Protein AF-0000000080270166 (afdb_homodimer)

Secondary structure (DSSP, 8-state):
--HHHHHHHHHHHHT--HHHHHHHHHHHHHHHHHHHHTT--EEETTTEEEEEEEE--EEEE-TTT--EEEE--EEEEEEEE-HHHHHHHH-/--HHHHHHHHHHHHT--HHHHHHHHHHHHHHHHHHHHTT--EEETTTEEEEEEEE--EEEE-TTT--EEEE--EEEEEEEE-HHHHHHHH-

Radius of gyration: 18.83 Å; Cα contacts (8 Å, |Δi|>4): 349; chains: 2; bounding box: 31×57×46 Å

Organism: Selenomonas ruminantium (NCBI:txid971)

InterPro domains:
  IPR000119 Histone-like DNA-binding protein [PF00216] (1-90)
  IPR000119 Histone-like DNA-binding protein [PR01727] (40-55)
  IPR000119 Histone-like DNA-binding protein [PR01727] (58-71)
  IPR000119 Histone-like DNA-binding protein [PR01727] (74-88)
  IPR000119 Histone-like DNA-binding protein [PTHR33175] (1-89)
  IPR000119 Histone-like DNA-binding protein [SM00411] (1-90)
  IPR010992 Integration host factor (IHF)-like DNA-binding domain superfamily [G3DSA:4.10.520.10] (1-90)
  IPR010992 Integration host factor (IHF)-like DNA-binding domain superfamily [SSF47729] (1-90)
  IPR020816 Histone-like DNA-binding protein, conserved site [PS00045] (46-65)

Solvent-accessible surface area (backbone atoms only — not comparable to full-atom values): 9365 Å² total; per-residue (Å²): 79,42,55,70,55,48,25,48,49,18,9,64,68,41,70,44,52,54,67,54,25,42,36,34,51,50,21,45,51,52,50,54,50,53,36,36,51,72,67,36,44,39,46,33,88,53,52,24,31,38,34,61,47,77,41,74,58,44,80,44,61,40,89,85,77,61,48,78,39,82,41,72,56,46,45,37,59,41,49,47,60,17,68,54,41,36,42,58,48,57,102,81,41,56,70,56,48,24,49,48,17,8,66,69,42,70,45,52,54,66,54,26,43,34,36,53,50,21,45,52,51,50,54,50,51,36,35,52,72,68,34,44,40,44,32,88,52,51,24,32,39,34,63,46,77,42,75,57,44,81,45,59,40,89,85,77,61,49,79,39,81,43,70,56,46,47,39,60,41,50,48,61,17,69,53,42,37,44,57,48,58,103

pLDDT: mean 97.31, std 2.16, range [86.0, 98.88]

Structure (mmCIF, N/CA/C/O backbone):
data_AF-0000000080270166-model_v1
#
loop_
_entity.id
_entity.type
_entity.pdbx_description
1 polymer 'DNA-binding protein HU-beta'
#
loop_
_atom_site.group_PDB
_atom_site.id
_atom_site.type_symbol
_atom_site.label_atom_id
_atom_site.label_alt_id
_atom_site.label_comp_id
_atom_site.label_asym_id
_atom_site.label_entity_id
_atom_site.label_seq_id
_atom_site.pdbx_PDB_ins_code
_atom_site.Cartn_x
_atom_site.Cartn_y
_atom_site.Cartn_z
_atom_site.occupancy
_atom_site.B_iso_or_equiv
_atom_site.auth_seq_id
_atom_site.auth_comp_id
_atom_site.auth_asym_id
_atom_site.auth_atom_id
_atom_site.pdbx_PDB_model_num
ATOM 1 N N . MET A 1 1 ? 14.242 -1.268 -3.814 1 97.25 1 MET A N 1
ATOM 2 C CA . MET A 1 1 ? 13.805 -2.439 -4.566 1 97.25 1 MET A CA 1
ATOM 3 C C . MET A 1 1 ? 12.852 -2.041 -5.691 1 97.25 1 MET A C 1
ATOM 5 O O . MET A 1 1 ? 11.922 -1.263 -5.473 1 97.25 1 MET A O 1
ATOM 9 N N . ASN A 1 2 ? 13.141 -2.455 -6.887 1 98.31 2 ASN A N 1
ATOM 10 C CA . ASN A 1 2 ? 12.25 -2.184 -8.008 1 98.31 2 ASN A CA 1
ATOM 11 C C . ASN A 1 2 ? 11.414 -3.408 -8.375 1 98.31 2 ASN A C 1
ATOM 13 O O . ASN A 1 2 ? 11.508 -4.445 -7.711 1 98.31 2 ASN A O 1
ATOM 17 N N . LYS A 1 3 ? 10.562 -3.205 -9.406 1 98.5 3 LYS A N 1
ATOM 18 C CA . LYS A 1 3 ? 9.633 -4.258 -9.781 1 98.5 3 LYS A CA 1
ATOM 19 C C . LYS A 1 3 ? 10.367 -5.551 -10.125 1 98.5 3 LYS A C 1
ATOM 21 O O . LYS A 1 3 ? 9.961 -6.637 -9.703 1 98.5 3 LYS A O 1
ATOM 26 N N . THR A 1 4 ? 11.375 -5.402 -10.914 1 98.5 4 THR A N 1
ATOM 27 C CA . THR A 1 4 ? 12.141 -6.574 -11.336 1 98.5 4 THR A CA 1
ATOM 28 C C . THR A 1 4 ? 12.703 -7.316 -10.133 1 98.5 4 THR A C 1
ATOM 30 O O . THR A 1 4 ? 12.633 -8.547 -10.062 1 98.5 4 THR A O 1
ATOM 33 N N . GLU A 1 5 ? 13.32 -6.613 -9.234 1 98.75 5 GLU A N 1
ATOM 34 C CA . GLU A 1 5 ? 13.859 -7.203 -8.016 1 98.75 5 GLU A CA 1
ATOM 35 C C . GLU A 1 5 ? 12.758 -7.84 -7.172 1 98.75 5 GLU A C 1
ATOM 37 O O . GLU A 1 5 ? 12.953 -8.914 -6.598 1 98.75 5 GLU A O 1
ATOM 42 N N . LEU A 1 6 ? 11.625 -7.129 -7.07 1 98.81 6 LEU A N 1
ATOM 43 C CA . LEU A 1 6 ? 10.5 -7.66 -6.309 1 98.81 6 LEU A CA 1
ATOM 44 C C . LEU A 1 6 ? 10 -8.969 -6.918 1 98.81 6 LEU A C 1
ATOM 46 O O . LEU A 1 6 ? 9.719 -9.922 -6.195 1 98.81 6 LEU A O 1
ATOM 50 N N . VAL A 1 7 ? 9.938 -8.969 -8.219 1 98.88 7 VAL A N 1
ATOM 51 C CA . VAL A 1 7 ? 9.492 -10.172 -8.914 1 98.88 7 VAL A CA 1
ATOM 52 C C . VAL A 1 7 ? 10.445 -11.328 -8.617 1 98.88 7 VAL A C 1
ATOM 54 O O . VAL A 1 7 ? 10.008 -12.453 -8.391 1 98.88 7 VAL A O 1
ATOM 57 N N . ALA A 1 8 ? 11.688 -11.039 -8.625 1 98.88 8 ALA A N 1
ATOM 58 C CA . ALA A 1 8 ? 12.68 -12.062 -8.305 1 98.88 8 ALA A CA 1
ATOM 59 C C . ALA A 1 8 ? 12.492 -12.578 -6.887 1 98.88 8 ALA A C 1
ATOM 61 O O . ALA A 1 8 ? 12.57 -13.781 -6.641 1 98.88 8 ALA A O 1
ATOM 62 N N . ASN A 1 9 ? 12.273 -11.734 -5.941 1 98.81 9 ASN A N 1
ATOM 63 C CA . ASN A 1 9 ? 12.039 -12.125 -4.559 1 98.81 9 ASN A CA 1
ATOM 64 C C . ASN A 1 9 ? 10.781 -12.977 -4.422 1 98.81 9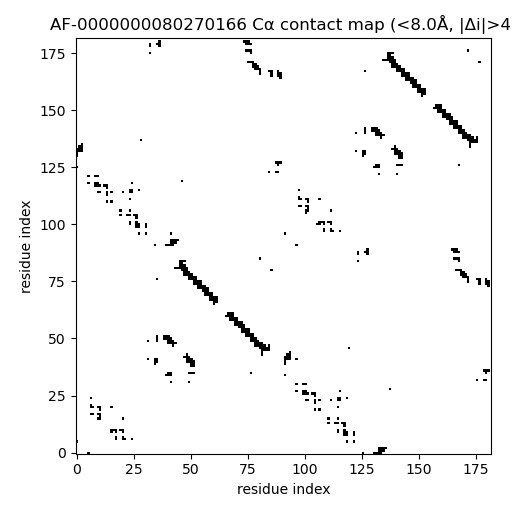 ASN A C 1
ATOM 66 O O . ASN A 1 9 ? 10.773 -13.969 -3.695 1 98.81 9 ASN A O 1
ATOM 70 N N . ILE A 1 10 ? 9.711 -12.492 -5.109 1 98.88 10 ILE A N 1
ATOM 71 C CA . ILE A 1 10 ? 8.461 -13.234 -5.047 1 98.88 10 ILE A CA 1
ATOM 72 C C . ILE A 1 10 ? 8.664 -14.641 -5.602 1 98.88 10 ILE A C 1
ATOM 74 O O . ILE A 1 10 ? 8.195 -15.617 -5.016 1 98.88 10 ILE A O 1
ATOM 78 N N . ALA A 1 11 ? 9.367 -14.703 -6.719 1 98.88 11 ALA A N 1
ATOM 79 C CA . ALA A 1 11 ? 9.641 -16.016 -7.312 1 98.88 11 ALA A CA 1
ATOM 80 C C . ALA A 1 11 ? 10.391 -16.906 -6.34 1 98.88 11 ALA A C 1
ATOM 82 O O . ALA A 1 11 ? 10.008 -18.062 -6.121 1 98.88 11 ALA A O 1
ATOM 83 N N . GLU A 1 12 ? 11.383 -16.453 -5.738 1 98.81 12 GLU A N 1
ATOM 84 C CA . GLU A 1 12 ? 12.234 -17.219 -4.824 1 98.81 12 GLU A CA 1
ATOM 85 C C . GLU A 1 12 ? 11.445 -17.672 -3.604 1 98.81 12 GLU A C 1
ATOM 87 O O . GLU A 1 12 ? 11.477 -18.859 -3.25 1 98.81 12 GLU A O 1
ATOM 92 N N . LYS A 1 13 ? 10.688 -16.859 -3.01 1 98.75 13 LYS A N 1
ATOM 93 C CA . LYS A 1 13 ? 10.023 -17.141 -1.74 1 98.75 13 LYS A CA 1
ATOM 94 C C . LYS A 1 13 ? 8.789 -18.016 -1.946 1 98.75 13 LYS A C 1
ATOM 96 O O . LYS A 1 13 ? 8.391 -18.75 -1.045 1 98.75 13 LYS A O 1
ATOM 101 N N . SER A 1 14 ? 8.227 -17.844 -3.066 1 98.69 14 SER A N 1
ATOM 102 C CA . SER A 1 14 ? 6.992 -18.594 -3.322 1 98.69 14 SER A CA 1
ATOM 103 C C . SER A 1 14 ? 7.281 -19.922 -4.016 1 98.69 14 SER A C 1
ATOM 105 O O . SER A 1 14 ? 6.418 -20.797 -4.066 1 98.69 14 SER A O 1
ATOM 107 N N . GLY A 1 15 ? 8.375 -20.031 -4.727 1 98.62 15 GLY A N 1
ATOM 108 C CA . GLY A 1 15 ? 8.695 -21.219 -5.516 1 98.62 15 GLY A CA 1
ATOM 109 C C . GLY A 1 15 ? 8.117 -21.172 -6.914 1 98.62 15 GLY A C 1
ATOM 110 O O . GLY A 1 15 ? 8.141 -22.172 -7.633 1 98.62 15 GLY A O 1
ATOM 111 N N . LEU A 1 16 ? 7.629 -20.109 -7.324 1 98.81 16 LEU A N 1
ATOM 112 C CA . LEU A 1 16 ? 7.105 -19.922 -8.672 1 98.81 16 LEU A CA 1
ATOM 113 C C . LEU A 1 16 ? 8.211 -19.531 -9.641 1 98.81 16 LEU A C 1
ATOM 115 O O . LEU A 1 16 ? 9.289 -19.109 -9.211 1 98.81 16 LEU A O 1
ATOM 119 N N . THR A 1 17 ? 7.906 -19.703 -10.906 1 98.69 17 THR A N 1
ATOM 120 C CA . THR A 1 17 ? 8.812 -19.141 -11.898 1 98.69 17 THR A CA 1
ATOM 121 C C . THR A 1 17 ? 8.766 -17.609 -11.883 1 98.69 17 THR A C 1
ATOM 123 O O . THR A 1 17 ? 7.793 -17.031 -11.398 1 98.69 17 THR A O 1
ATOM 126 N N . LYS A 1 18 ? 9.789 -16.969 -12.375 1 98.75 18 LYS A N 1
ATOM 127 C CA . LYS A 1 18 ? 9.797 -15.516 -12.484 1 98.75 18 LYS A CA 1
ATOM 128 C C . LYS A 1 18 ? 8.617 -15.023 -13.312 1 98.75 18 LYS A C 1
ATOM 130 O O . LYS A 1 18 ? 8.016 -13.992 -13 1 98.75 18 LYS A O 1
ATOM 135 N N . LYS A 1 19 ? 8.391 -15.758 -14.344 1 98.75 19 LYS A N 1
ATOM 136 C CA . LYS A 1 19 ? 7.273 -15.406 -15.211 1 98.75 19 LYS A CA 1
ATOM 137 C C . LYS A 1 19 ? 5.953 -15.422 -14.445 1 98.75 19 LYS A C 1
ATOM 139 O O . LYS A 1 19 ? 5.152 -14.492 -14.562 1 98.75 19 LYS A O 1
ATOM 144 N N . ASP A 1 20 ? 5.703 -16.438 -13.734 1 98.81 20 ASP A N 1
ATOM 145 C CA . ASP A 1 20 ? 4.469 -16.562 -12.969 1 98.81 20 ASP A CA 1
ATOM 146 C C . ASP A 1 20 ? 4.406 -15.531 -11.852 1 98.81 20 ASP A C 1
ATOM 148 O O . ASP A 1 20 ? 3.334 -15 -11.547 1 98.81 20 ASP A O 1
ATOM 152 N N . ALA A 1 21 ? 5.539 -15.289 -11.203 1 98.88 21 ALA A N 1
ATOM 153 C CA . ALA A 1 21 ? 5.609 -14.234 -10.195 1 98.88 21 ALA A CA 1
ATOM 154 C C . ALA A 1 21 ? 5.215 -12.883 -10.789 1 98.88 21 ALA A C 1
ATOM 156 O O . ALA A 1 21 ? 4.496 -12.109 -10.156 1 98.88 21 ALA A O 1
ATOM 157 N N . GLU A 1 22 ? 5.688 -12.648 -12 1 98.88 22 GLU A N 1
ATOM 158 C CA . GLU A 1 22 ? 5.359 -11.406 -12.688 1 98.88 22 GLU A CA 1
ATOM 159 C C . GLU A 1 22 ? 3.869 -11.32 -12.992 1 98.88 22 GLU A C 1
ATOM 161 O O . GLU A 1 22 ? 3.256 -10.266 -12.828 1 98.88 22 GLU A O 1
ATOM 166 N N . LYS A 1 23 ? 3.322 -12.375 -13.461 1 98.88 23 LYS A N 1
ATOM 167 C CA . LYS A 1 23 ? 1.889 -12.414 -13.734 1 98.88 23 LYS A CA 1
ATOM 168 C C . LYS A 1 23 ? 1.08 -12.172 -12.469 1 98.88 23 LYS A C 1
ATOM 170 O O . LYS A 1 23 ? 0.081 -11.445 -12.492 1 98.88 23 LYS A O 1
ATOM 175 N N . ALA A 1 24 ? 1.499 -12.828 -11.391 1 98.88 24 ALA A N 1
ATOM 176 C CA . ALA A 1 24 ? 0.791 -12.688 -10.125 1 98.88 24 ALA A CA 1
ATOM 177 C C . ALA A 1 24 ? 0.844 -11.25 -9.625 1 98.88 24 ALA A C 1
ATOM 179 O O . ALA A 1 24 ? -0.167 -10.703 -9.172 1 98.88 24 ALA A O 1
ATOM 180 N N . LEU A 1 25 ? 2.004 -10.633 -9.648 1 98.88 25 LEU A N 1
ATOM 181 C CA . LEU A 1 25 ? 2.16 -9.25 -9.203 1 98.88 25 LEU A CA 1
ATOM 182 C C . LEU A 1 25 ? 1.296 -8.312 -10.047 1 98.88 25 LEU A C 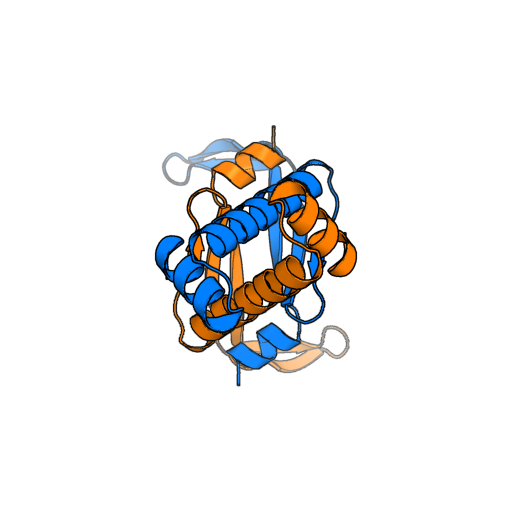1
ATOM 184 O O . LEU A 1 25 ? 0.637 -7.422 -9.5 1 98.88 25 LEU A O 1
ATOM 188 N N . GLY A 1 26 ? 1.354 -8.516 -11.32 1 98.75 26 GLY A N 1
ATOM 189 C CA . GLY A 1 26 ? 0.496 -7.723 -12.188 1 98.75 26 GLY A CA 1
ATOM 190 C C . GLY A 1 26 ? -0.978 -7.863 -11.859 1 98.75 26 GLY A C 1
ATOM 191 O O . GLY A 1 26 ? -1.715 -6.875 -11.852 1 98.75 26 GLY A O 1
ATOM 192 N N . ALA A 1 27 ? -1.416 -9.039 -11.688 1 98.88 27 ALA A N 1
ATOM 193 C CA . ALA A 1 27 ? -2.805 -9.312 -11.328 1 98.88 27 ALA A CA 1
ATOM 194 C C . ALA A 1 27 ? -3.164 -8.656 -9.992 1 98.88 27 ALA A C 1
ATOM 196 O O . ALA A 1 27 ? -4.293 -8.195 -9.805 1 98.88 27 ALA A O 1
ATOM 197 N N . PHE A 1 28 ? -2.213 -8.68 -9.023 1 98.88 28 PHE A N 1
ATOM 198 C CA . PHE A 1 28 ? -2.402 -7.973 -7.762 1 98.88 28 PHE A CA 1
ATOM 199 C C . PHE A 1 28 ? -2.656 -6.488 -8.008 1 98.88 28 PHE A C 1
ATOM 201 O O . PHE A 1 28 ? -3.623 -5.926 -7.492 1 98.88 28 PHE A O 1
ATOM 208 N N . PHE A 1 29 ? -1.787 -5.863 -8.859 1 98.75 29 PHE A N 1
ATOM 209 C CA . PHE A 1 29 ? -1.942 -4.449 -9.172 1 98.75 29 P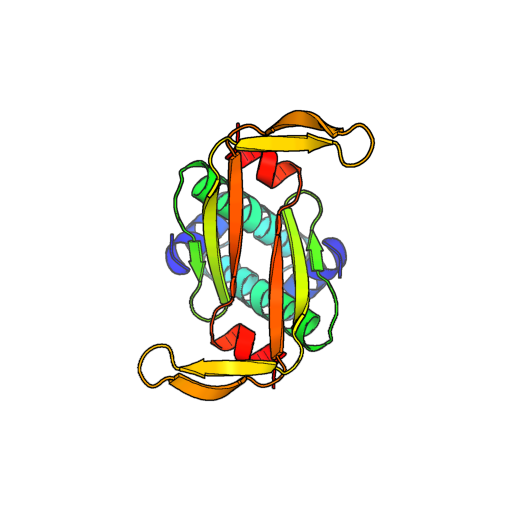HE A CA 1
ATOM 210 C C . PHE A 1 29 ? -3.307 -4.176 -9.789 1 98.75 29 PHE A C 1
ATOM 212 O O . PHE A 1 29 ? -4.023 -3.27 -9.359 1 98.75 29 PHE A O 1
ATOM 219 N N . GLU A 1 30 ? -3.652 -4.941 -10.727 1 98.62 30 GLU A N 1
ATOM 220 C CA . GLU A 1 30 ? -4.914 -4.758 -11.43 1 98.62 30 GLU A CA 1
ATOM 221 C C . GLU A 1 30 ? -6.105 -4.93 -10.492 1 98.62 30 GLU A C 1
ATOM 223 O O . GLU A 1 30 ? -7.07 -4.164 -10.555 1 98.62 30 GLU A O 1
ATOM 228 N N . SER A 1 31 ? -6.07 -5.914 -9.688 1 98.88 31 SER A N 1
ATOM 229 C CA . SER A 1 31 ? -7.168 -6.207 -8.773 1 98.88 31 SER A CA 1
ATOM 230 C C . SER A 1 31 ? -7.359 -5.082 -7.762 1 98.88 31 SER A C 1
ATOM 232 O O . SER A 1 31 ? -8.484 -4.664 -7.5 1 98.88 31 SER A O 1
ATOM 234 N N . VAL A 1 32 ? -6.258 -4.598 -7.145 1 98.81 32 VAL A N 1
ATOM 235 C CA . VAL A 1 32 ? -6.336 -3.506 -6.18 1 98.81 32 VAL A CA 1
ATOM 236 C C . VAL A 1 32 ? -6.84 -2.24 -6.871 1 98.81 32 VAL A C 1
ATOM 238 O O . VAL A 1 32 ? -7.711 -1.546 -6.348 1 98.81 32 VAL A O 1
ATOM 241 N N . GLN A 1 33 ? -6.273 -1.963 -8.055 1 98.62 33 GLN A N 1
ATOM 242 C CA . GLN A 1 33 ? -6.695 -0.789 -8.812 1 98.62 33 GLN A CA 1
ATOM 243 C C . GLN A 1 33 ? -8.195 -0.824 -9.094 1 98.62 33 GLN A C 1
ATOM 245 O O . GLN A 1 33 ? -8.891 0.168 -8.883 1 98.62 33 GLN A O 1
ATOM 250 N N . GLN A 1 34 ? -8.688 -1.934 -9.586 1 98.56 34 GLN A N 1
ATOM 251 C CA . GLN A 1 34 ? -10.102 -2.066 -9.914 1 98.56 34 GLN A CA 1
ATOM 252 C C . GLN A 1 34 ? -10.977 -1.864 -8.68 1 98.56 34 GLN A C 1
ATOM 254 O O . GLN A 1 34 ? -12.016 -1.204 -8.75 1 98.56 34 GLN A O 1
ATOM 259 N N . ALA A 1 35 ? -10.586 -2.488 -7.578 1 98.75 35 ALA A N 1
ATOM 260 C CA . ALA A 1 35 ? -11.336 -2.32 -6.336 1 98.75 35 ALA A CA 1
ATOM 261 C C . ALA A 1 35 ? -11.414 -0.85 -5.938 1 98.75 35 ALA A C 1
ATOM 263 O O . ALA A 1 35 ? -12.484 -0.35 -5.586 1 98.75 35 ALA A O 1
ATOM 264 N N . LEU A 1 36 ? -10.328 -0.128 -6.004 1 98.69 36 LEU A N 1
ATOM 265 C CA . LEU A 1 36 ? -10.266 1.271 -5.598 1 98.69 36 LEU A CA 1
ATOM 266 C C . LEU A 1 36 ? -11.078 2.148 -6.547 1 98.69 36 LEU A C 1
ATOM 268 O O . LEU A 1 36 ? -11.727 3.105 -6.113 1 98.69 36 LEU A O 1
ATOM 272 N N . ILE A 1 37 ? -11.039 1.835 -7.855 1 98.06 37 ILE A N 1
ATOM 273 C CA . ILE A 1 37 ? -11.852 2.551 -8.836 1 98.06 37 ILE A CA 1
ATOM 274 C C . ILE A 1 37 ? -13.328 2.453 -8.461 1 98.06 37 ILE A C 1
ATOM 276 O O . ILE A 1 37 ? -14.07 3.426 -8.594 1 98.06 37 ILE A O 1
ATOM 280 N N . GLU A 1 38 ? -13.672 1.311 -7.957 1 97.44 38 GLU A N 1
ATOM 281 C CA . GLU A 1 38 ? -15.062 1.046 -7.609 1 97.44 38 GLU A CA 1
ATOM 282 C C . GLU A 1 38 ? -15.398 1.576 -6.219 1 97.44 38 GLU A C 1
ATOM 284 O O . GLU A 1 38 ? -16.531 1.436 -5.746 1 97.44 38 GLU A O 1
ATOM 289 N N . GLY A 1 39 ? -14.422 2.094 -5.527 1 96.44 39 GLY A N 1
ATOM 290 C CA . GLY A 1 39 ? -14.641 2.676 -4.211 1 96.44 39 GLY A CA 1
ATOM 291 C C . GLY A 1 39 ? -14.578 1.652 -3.09 1 96.44 39 GLY A C 1
ATOM 292 O O . GLY A 1 39 ? -14.977 1.939 -1.959 1 96.44 39 GLY A O 1
ATOM 293 N N . ASP A 1 40 ? -14.148 0.457 -3.455 1 97.81 40 ASP A N 1
ATOM 294 C CA . ASP A 1 40 ? -14.031 -0.604 -2.459 1 97.81 40 ASP A CA 1
ATOM 295 C C . ASP A 1 40 ? -12.688 -0.542 -1.743 1 97.81 40 ASP A C 1
ATOM 297 O O . ASP A 1 40 ? -11.688 -0.104 -2.322 1 97.81 40 ASP A O 1
ATOM 301 N N . ARG A 1 41 ? -12.703 -1.03 -0.495 1 98.5 41 ARG A N 1
ATOM 302 C CA . ARG A 1 41 ? -11.461 -1.188 0.252 1 98.5 41 ARG A CA 1
ATOM 303 C C . ARG A 1 41 ? -10.898 -2.596 0.088 1 98.5 41 ARG A C 1
ATOM 305 O O . ARG A 1 41 ? -11.648 -3.549 -0.124 1 98.5 41 ARG A O 1
ATOM 312 N N . VAL A 1 42 ? -9.586 -2.684 0.107 1 98.88 42 VAL A N 1
ATOM 313 C CA . VAL A 1 42 ? -8.883 -3.965 0.118 1 98.88 42 VAL A CA 1
ATOM 314 C C . VAL A 1 42 ? -8.172 -4.152 1.456 1 98.88 42 VAL A C 1
ATOM 316 O O . VAL A 1 42 ? -7.148 -3.52 1.716 1 98.88 42 VAL A O 1
ATOM 319 N N . GLN A 1 43 ? -8.727 -4.984 2.254 1 98.75 43 GLN A N 1
ATOM 320 C CA . GLN A 1 43 ? -8.188 -5.188 3.598 1 98.75 43 GLN A CA 1
ATOM 321 C C . GLN A 1 43 ? -7.391 -6.484 3.682 1 98.75 43 GLN A C 1
ATOM 323 O O . GLN A 1 43 ? -7.941 -7.574 3.512 1 98.75 43 GLN A O 1
ATOM 328 N N . LEU A 1 44 ? -6.168 -6.355 3.932 1 98.5 44 LEU A N 1
ATOM 329 C CA . LEU A 1 44 ? -5.246 -7.477 4.098 1 98.5 44 LEU A CA 1
ATOM 330 C C . LEU A 1 44 ? -4.723 -7.543 5.531 1 98.5 44 LEU A C 1
ATOM 332 O O . LEU A 1 44 ? -3.734 -6.887 5.867 1 98.5 44 LEU A O 1
ATOM 336 N N . ILE A 1 45 ? -5.332 -8.359 6.273 1 96.31 45 ILE A N 1
ATOM 337 C CA . ILE A 1 45 ? -5.062 -8.422 7.703 1 96.31 45 ILE A CA 1
ATOM 338 C C . ILE A 1 45 ? -3.584 -8.719 7.938 1 96.31 45 ILE A C 1
ATOM 340 O O . ILE A 1 45 ? -3.027 -9.641 7.332 1 96.31 45 ILE A O 1
ATOM 344 N N . GLY A 1 46 ? -3.002 -7.949 8.859 1 95.69 46 GLY A N 1
ATOM 345 C CA . GLY A 1 46 ? -1.592 -8.109 9.172 1 95.69 46 GLY A CA 1
ATOM 346 C C . GLY A 1 46 ? -0.686 -7.254 8.305 1 95.69 46 GLY A C 1
ATOM 347 O O . GLY A 1 46 ? 0.469 -7.008 8.656 1 95.69 46 GLY A O 1
ATOM 348 N N . PHE A 1 47 ? -1.125 -6.938 7.145 1 98.12 47 PHE A N 1
ATOM 349 C CA . PHE A 1 47 ? -0.314 -6.172 6.199 1 98.12 47 PHE A CA 1
ATOM 350 C C . PHE A 1 47 ? -0.815 -4.738 6.094 1 98.12 47 PHE A C 1
ATOM 352 O O . PHE A 1 47 ? -0.067 -3.793 6.348 1 98.12 47 PHE A O 1
ATOM 359 N N . GLY A 1 48 ? -2.123 -4.633 5.777 1 98.62 48 GLY A N 1
ATOM 360 C CA . GLY A 1 48 ? -2.672 -3.289 5.703 1 98.62 48 GLY A CA 1
ATOM 361 C C . GLY A 1 48 ? -3.928 -3.203 4.855 1 98.62 48 GLY A C 1
ATOM 362 O O . GLY A 1 48 ? -4.5 -4.227 4.477 1 98.62 48 GLY A O 1
ATOM 363 N N . THR A 1 49 ? -4.379 -1.937 4.633 1 98.88 49 THR A N 1
ATOM 364 C CA . THR A 1 49 ? -5.617 -1.68 3.906 1 98.88 49 THR A CA 1
ATOM 365 C C . THR A 1 49 ? -5.398 -0.631 2.818 1 98.88 49 THR A C 1
ATOM 367 O O . THR A 1 49 ? -4.816 0.425 3.076 1 98.88 49 THR A O 1
ATOM 370 N N . PHE A 1 50 ? -5.797 -0.958 1.616 1 98.88 50 PHE A N 1
ATOM 371 C CA . PHE A 1 50 ? -5.906 0.036 0.555 1 98.88 50 PHE A CA 1
ATOM 372 C C . PHE A 1 50 ? -7.312 0.621 0.505 1 98.88 50 PHE A C 1
ATOM 374 O O . PHE A 1 50 ? -8.297 -0.113 0.597 1 98.88 50 PHE A O 1
ATOM 381 N N . GLU A 1 51 ? -7.402 1.87 0.375 1 98.75 51 GLU A N 1
ATOM 382 C CA . GLU A 1 51 ? -8.695 2.527 0.238 1 98.75 51 GLU A CA 1
ATOM 383 C C . GLU A 1 51 ? -8.562 3.879 -0.459 1 98.75 51 GLU A C 1
ATOM 385 O O . GLU A 1 51 ? -7.445 4.32 -0.75 1 98.75 51 GLU A O 1
ATOM 390 N N . VAL A 1 52 ? -9.703 4.469 -0.81 1 98.56 52 VAL A N 1
ATOM 391 C CA . VAL A 1 52 ? -9.711 5.777 -1.454 1 98.56 52 VAL A CA 1
ATOM 392 C C . VAL A 1 52 ? -10.133 6.848 -0.447 1 98.56 52 VAL A C 1
ATOM 394 O O . VAL A 1 52 ? -11.117 6.676 0.272 1 98.56 52 VAL A O 1
ATOM 397 N N . LYS A 1 53 ? -9.32 7.836 -0.329 1 97.88 53 LYS A N 1
ATOM 398 C CA . LYS A 1 53 ? -9.695 9.016 0.446 1 97.88 53 LYS A CA 1
ATOM 399 C C . LYS A 1 53 ? -10.117 10.164 -0.468 1 97.88 53 LYS A C 1
ATOM 401 O O . LYS A 1 53 ? -9.398 10.5 -1.417 1 97.88 53 LYS A O 1
ATOM 406 N N . GLU A 1 54 ? -11.227 10.711 -0.172 1 96.69 54 GLU A N 1
ATOM 407 C CA . GLU A 1 54 ? -11.711 11.836 -0.975 1 96.69 54 GLU A CA 1
ATOM 408 C C . GLU A 1 54 ? -11.312 13.172 -0.355 1 96.69 54 GLU A C 1
ATOM 410 O O . GLU A 1 54 ? -11.367 13.336 0.866 1 96.69 54 GLU A O 1
ATOM 415 N N . ARG A 1 55 ? -10.875 13.953 -1.232 1 95.19 55 ARG A N 1
ATOM 416 C CA . ARG A 1 55 ? -10.57 15.32 -0.826 1 95.19 55 ARG A CA 1
ATOM 417 C C . ARG A 1 55 ? -11.461 16.312 -1.555 1 95.19 55 ARG A C 1
ATOM 419 O O . ARG A 1 55 ? -11.68 16.203 -2.762 1 95.19 55 ARG A O 1
ATOM 426 N N . ALA A 1 56 ? -12.023 17.25 -0.843 1 96.25 56 ALA A N 1
ATOM 427 C CA . ALA A 1 56 ? -12.906 18.25 -1.427 1 96.25 56 ALA A CA 1
ATOM 428 C C . ALA A 1 56 ? -12.109 19.312 -2.184 1 96.25 56 ALA A C 1
ATOM 430 O O . ALA A 1 56 ? -10.93 19.531 -1.893 1 96.25 56 ALA A O 1
ATOM 431 N N . ALA A 1 57 ? -12.844 19.859 -3.176 1 96.44 57 ALA A N 1
ATOM 432 C CA . ALA A 1 57 ? -12.242 21 -3.85 1 96.44 57 ALA A CA 1
ATOM 433 C C . ALA A 1 57 ? -11.961 22.141 -2.863 1 96.44 57 ALA A C 1
ATOM 435 O O . ALA A 1 57 ? -12.711 22.328 -1.907 1 96.44 57 ALA A O 1
ATOM 436 N N . ARG A 1 58 ? -10.867 22.797 -3.107 1 96 58 ARG A N 1
ATOM 437 C CA . ARG A 1 58 ? -10.516 23.891 -2.221 1 96 58 ARG A CA 1
ATOM 438 C C . ARG A 1 58 ? -9.742 24.969 -2.971 1 96 58 ARG A C 1
ATOM 440 O O . ARG A 1 58 ? -9.367 24.781 -4.129 1 96 58 ARG A O 1
ATOM 447 N N . LYS A 1 59 ? -9.711 26.156 -2.285 1 94.38 59 LYS A N 1
ATOM 448 C CA . LYS A 1 59 ? -8.891 27.234 -2.846 1 94.38 59 LYS A CA 1
ATOM 449 C C . LYS A 1 59 ? -7.523 27.281 -2.164 1 94.38 59 LYS A C 1
ATOM 451 O O . LYS A 1 59 ? -7.414 27.031 -0.962 1 94.38 59 LYS A O 1
ATOM 456 N N . GLY A 1 60 ? -6.523 27.359 -3.08 1 93 60 GLY A N 1
ATOM 457 C CA . GLY A 1 60 ? -5.184 27.594 -2.568 1 93 60 GLY A CA 1
ATOM 458 C C . GLY A 1 60 ? -4.539 28.844 -3.156 1 93 60 GLY A C 1
ATOM 459 O O . GLY A 1 60 ? -5.211 29.656 -3.783 1 93 60 GLY A O 1
ATOM 460 N N . ARG A 1 61 ? -3.338 29.062 -2.596 1 94.62 61 ARG A N 1
ATOM 461 C CA . ARG A 1 61 ? -2.6 30.203 -3.135 1 94.62 61 ARG A CA 1
ATOM 462 C C . ARG A 1 61 ? -1.259 29.75 -3.713 1 94.62 61 ARG A C 1
ATOM 464 O O . ARG A 1 61 ? -0.642 28.812 -3.215 1 94.62 61 ARG A O 1
ATOM 471 N N . ASN A 1 62 ? -0.824 30.203 -4.941 1 92.75 62 ASN A N 1
ATOM 472 C CA . ASN A 1 62 ? 0.518 30.016 -5.48 1 92.75 62 ASN A CA 1
ATOM 473 C 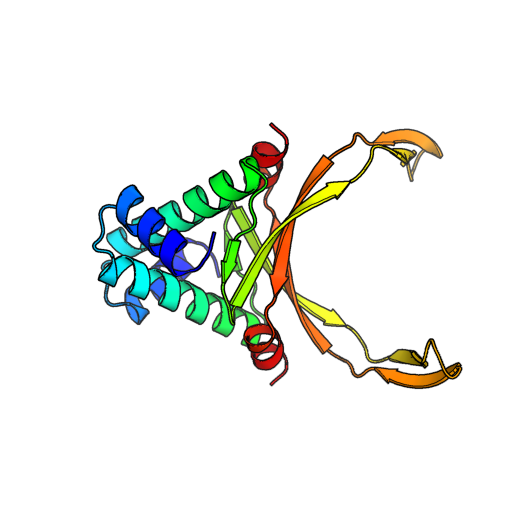C . ASN A 1 62 ? 1.585 30.562 -4.543 1 92.75 62 ASN A C 1
ATOM 475 O O . ASN A 1 62 ? 1.574 31.766 -4.223 1 92.75 62 ASN A O 1
ATOM 479 N N . PRO A 1 63 ? 2.424 29.688 -4.121 1 91.69 63 PRO A N 1
ATOM 480 C CA . PRO A 1 63 ? 3.412 30.156 -3.145 1 91.69 63 PRO A CA 1
ATOM 481 C C . PRO A 1 63 ? 4.285 31.297 -3.684 1 91.69 63 PRO A C 1
ATOM 483 O O . PRO A 1 63 ? 4.754 32.125 -2.912 1 91.69 63 PRO A O 1
ATOM 486 N N . GLN A 1 64 ? 4.465 31.328 -4.926 1 93.62 64 GLN A N 1
ATOM 487 C CA . GLN A 1 64 ? 5.355 32.312 -5.535 1 93.62 64 GLN A CA 1
ATOM 488 C C . GLN A 1 64 ? 4.617 33.594 -5.848 1 93.62 64 GLN A C 1
ATOM 490 O O . GLN A 1 64 ? 5.141 34.688 -5.613 1 93.62 64 GLN A O 1
ATOM 495 N N . THR A 1 65 ? 3.418 33.594 -6.359 1 94.12 65 THR A N 1
ATOM 496 C CA . THR A 1 65 ? 2.754 34.781 -6.891 1 94.12 65 THR A CA 1
ATOM 497 C C . THR A 1 65 ? 1.652 35.25 -5.945 1 94.12 65 THR A C 1
ATOM 499 O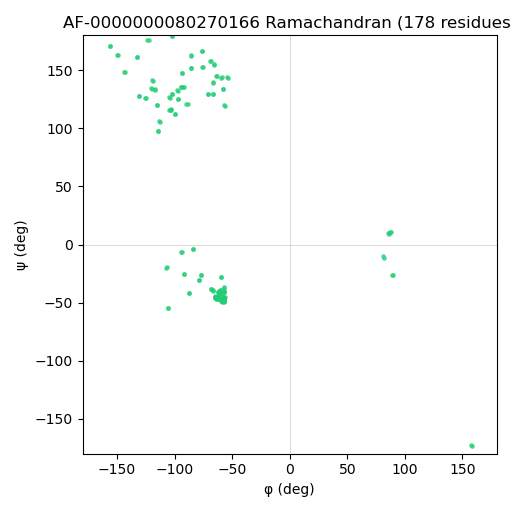 O . THR A 1 65 ? 1.162 36.375 -6.066 1 94.12 65 THR A O 1
ATOM 502 N N . GLY A 1 66 ? 1.185 34.406 -5.062 1 93.25 66 GLY A N 1
ATOM 503 C CA . GLY A 1 66 ? 0.103 34.75 -4.145 1 93.25 66 GLY A CA 1
ATOM 504 C C . GLY A 1 66 ? -1.271 34.625 -4.781 1 93.25 66 GLY A C 1
ATOM 505 O O . GLY A 1 66 ? -2.287 34.812 -4.105 1 93.25 66 GLY A O 1
ATOM 506 N N . LYS A 1 67 ? -1.35 34.469 -6.07 1 94.31 67 LYS A N 1
ATOM 507 C CA . LYS A 1 67 ? -2.627 34.375 -6.77 1 94.31 67 LYS A CA 1
ATOM 508 C C . LYS A 1 67 ? -3.396 33.125 -6.34 1 94.31 67 LYS A C 1
ATOM 510 O O . LYS A 1 67 ? -2.799 32.062 -6.086 1 94.31 67 LYS A O 1
ATOM 515 N N . GLU A 1 68 ? -4.711 33.25 -6.293 1 94.62 68 GLU A N 1
ATOM 516 C CA . GLU A 1 68 ? -5.586 32.156 -5.914 1 94.62 68 GLU A CA 1
ATOM 517 C C . GLU A 1 68 ? -5.637 31.078 -7.004 1 94.62 68 GLU A C 1
ATOM 519 O O . GLU A 1 68 ? -5.699 31.406 -8.195 1 94.62 68 GLU A O 1
ATOM 524 N N . ILE A 1 69 ? -5.438 29.859 -6.629 1 94.06 69 ILE A N 1
ATOM 525 C CA . ILE A 1 69 ? -5.582 28.719 -7.527 1 94.06 69 ILE A CA 1
ATOM 526 C C . ILE A 1 69 ? -6.672 27.797 -7 1 94.06 69 ILE A C 1
ATOM 528 O O . ILE A 1 69 ? -6.832 27.641 -5.789 1 94.06 69 ILE A O 1
ATOM 532 N N . GLU A 1 70 ? -7.457 27.266 -7.941 1 94.38 70 GLU A N 1
ATOM 533 C CA . GLU A 1 70 ? -8.477 26.266 -7.605 1 94.38 70 GLU A CA 1
ATOM 534 C C . GLU A 1 70 ? -7.906 24.859 -7.652 1 94.38 70 GLU A C 1
ATOM 536 O O . GLU A 1 70 ? -7.344 24.438 -8.672 1 94.38 70 GLU A O 1
ATOM 541 N N . ILE A 1 71 ? -7.977 24.172 -6.531 1 93.44 71 ILE A N 1
ATOM 542 C CA . ILE A 1 71 ? -7.594 22.766 -6.461 1 93.44 71 ILE A CA 1
ATOM 543 C C . ILE A 1 71 ? -8.844 21.891 -6.516 1 93.44 71 ILE A C 1
ATOM 545 O O . ILE A 1 71 ? -9.672 21.922 -5.602 1 93.44 71 ILE A O 1
ATOM 549 N N . PRO A 1 72 ? -8.969 21.188 -7.574 1 94.25 72 PRO A N 1
ATOM 550 C CA . PRO A 1 72 ? -10.188 20.406 -7.73 1 94.25 72 PRO A CA 1
ATOM 551 C C . PRO A 1 72 ? -10.312 19.297 -6.695 1 94.25 72 PRO A C 1
ATOM 553 O O . PRO A 1 72 ? -9.32 18.891 -6.086 1 94.25 72 PRO A O 1
ATOM 556 N N . ALA A 1 73 ? -11.602 18.891 -6.449 1 96.19 73 ALA A N 1
ATOM 557 C CA . ALA A 1 73 ? -11.812 17.688 -5.664 1 96.19 73 ALA A CA 1
ATOM 558 C C . ALA A 1 73 ? -11.062 16.5 -6.27 1 96.19 73 ALA A C 1
ATOM 560 O O . ALA A 1 73 ? -10.836 16.453 -7.48 1 96.19 73 ALA A O 1
ATOM 561 N N . ALA A 1 74 ? -10.539 15.625 -5.371 1 96.25 74 ALA A N 1
ATOM 562 C CA . ALA A 1 74 ? -9.781 14.477 -5.871 1 96.25 74 ALA A CA 1
ATOM 563 C C . ALA A 1 74 ? -10.031 13.242 -5.008 1 96.25 74 ALA A C 1
ATOM 565 O O . ALA A 1 74 ? -10.422 13.359 -3.844 1 96.25 74 ALA A O 1
ATOM 566 N N . LYS A 1 75 ? -9.977 12.117 -5.621 1 97.06 75 LYS A N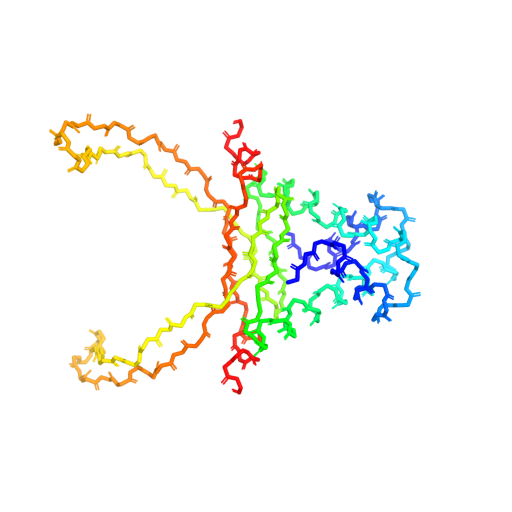 1
ATOM 567 C CA . LYS A 1 75 ? -9.891 10.82 -4.961 1 97.06 75 LYS A CA 1
ATOM 568 C C . LYS A 1 75 ? -8.445 10.336 -4.887 1 97.06 75 LYS A C 1
ATOM 570 O O . LYS A 1 75 ? -7.758 10.258 -5.906 1 97.06 75 LYS A O 1
ATOM 575 N N . ASN A 1 76 ? -8.047 10.039 -3.688 1 97.31 76 ASN A N 1
ATOM 576 C CA . ASN A 1 76 ? -6.664 9.602 -3.51 1 97.31 76 ASN A CA 1
ATOM 577 C C . ASN A 1 76 ? -6.59 8.156 -3.025 1 97.31 76 ASN A C 1
ATOM 579 O O . ASN A 1 76 ? -7.125 7.824 -1.965 1 97.31 76 ASN A O 1
ATOM 583 N N . PRO A 1 77 ? -5.953 7.281 -3.771 1 98.62 77 PRO A N 1
ATOM 584 C CA . PRO A 1 77 ? -5.645 5.957 -3.219 1 98.62 77 PRO A CA 1
ATOM 585 C C . PRO A 1 77 ? -4.637 6.02 -2.072 1 98.62 77 PRO A C 1
ATOM 587 O O . PRO A 1 77 ? -3.576 6.633 -2.207 1 98.62 77 PRO A O 1
ATOM 590 N N . VAL A 1 78 ? -4.945 5.395 -0.95 1 98.31 78 VAL A N 1
ATOM 591 C CA . VAL A 1 78 ? -4.051 5.398 0.202 1 98.31 78 VAL A CA 1
ATOM 592 C C . VAL A 1 78 ? -3.9 3.98 0.747 1 98.31 78 VAL A C 1
ATOM 594 O O . VAL A 1 78 ? -4.676 3.088 0.396 1 98.31 78 VAL A O 1
ATOM 597 N N . PHE A 1 79 ? -2.863 3.785 1.509 1 98.75 79 PHE A N 1
ATOM 598 C CA . PHE A 1 79 ? -2.59 2.543 2.221 1 98.75 79 PHE A CA 1
ATOM 599 C C . PHE A 1 79 ? -2.406 2.801 3.711 1 98.75 79 PHE A C 1
ATOM 601 O O . PHE A 1 79 ? -1.618 3.664 4.105 1 98.75 79 PHE A O 1
ATOM 608 N N . LYS A 1 80 ? -3.174 2.088 4.484 1 98.19 80 LYS A N 1
ATOM 609 C CA . LYS A 1 80 ? -3.018 2.096 5.938 1 98.19 80 LYS A CA 1
ATOM 610 C C . LYS A 1 80 ? -2.338 0.819 6.422 1 98.19 80 LYS A C 1
ATOM 612 O O . LYS A 1 80 ? -2.92 -0.266 6.352 1 98.19 80 LYS A O 1
ATOM 617 N N . ALA A 1 81 ? -1.163 0.988 6.988 1 98.5 81 ALA A N 1
ATOM 618 C CA . ALA A 1 81 ? -0.406 -0.181 7.43 1 98.5 81 ALA A CA 1
ATOM 619 C C . ALA A 1 81 ? -1.11 -0.887 8.586 1 98.5 81 ALA A C 1
ATOM 621 O O . ALA A 1 81 ? -1.639 -0.235 9.492 1 98.5 81 ALA A O 1
ATOM 622 N N . GLY A 1 82 ? -1.096 -2.191 8.523 1 97.94 82 GLY A N 1
ATOM 623 C CA . GLY A 1 82 ? -1.634 -2.98 9.617 1 97.94 82 GLY A CA 1
ATOM 624 C C . GLY A 1 82 ? -0.711 -3.037 10.82 1 97.94 82 GLY A C 1
ATOM 625 O O . GLY A 1 82 ? 0.469 -2.695 10.727 1 97.94 82 GLY A O 1
ATOM 626 N N . LYS A 1 83 ? -1.265 -3.492 11.891 1 96.75 83 LYS A N 1
ATOM 627 C CA . LYS A 1 83 ? -0.522 -3.523 13.148 1 96.75 83 LYS A CA 1
ATOM 628 C C . LYS A 1 83 ? 0.736 -4.375 13.023 1 96.75 83 LYS A C 1
ATOM 630 O O . LYS A 1 83 ? 1.801 -4 13.516 1 96.75 83 LYS A O 1
ATOM 635 N N . ALA A 1 84 ? 0.6 -5.516 12.484 1 97.56 84 ALA A N 1
ATOM 636 C CA . ALA A 1 84 ? 1.722 -6.445 12.375 1 97.56 84 ALA A CA 1
ATOM 637 C C . ALA A 1 84 ? 2.857 -5.84 11.562 1 97.56 84 ALA A C 1
ATOM 639 O O . ALA A 1 84 ? 4.031 -5.992 11.906 1 97.56 84 ALA A O 1
ATOM 640 N N . LEU A 1 85 ? 2.529 -5.215 10.469 1 98.19 85 LEU A N 1
ATOM 641 C CA . LEU A 1 85 ? 3.543 -4.578 9.641 1 98.19 85 LEU A CA 1
ATOM 642 C C . LEU A 1 85 ? 4.211 -3.428 10.383 1 98.19 85 LEU A C 1
ATOM 644 O O . LEU A 1 85 ? 5.434 -3.279 10.336 1 98.19 85 LEU A O 1
ATOM 648 N N . LYS A 1 86 ? 3.4 -2.592 11.023 1 97.44 86 LYS A N 1
ATOM 649 C CA . LYS A 1 86 ? 3.943 -1.501 11.828 1 97.44 86 LYS A CA 1
ATOM 650 C C . LYS A 1 86 ? 4.891 -2.027 12.898 1 97.44 86 LYS A C 1
ATOM 652 O O . LYS A 1 86 ? 5.98 -1.48 13.094 1 97.44 86 LYS A O 1
ATOM 657 N N . ASP A 1 87 ? 4.477 -3.078 13.578 1 97.44 87 ASP A N 1
ATOM 658 C CA . ASP A 1 87 ? 5.316 -3.676 14.617 1 97.44 87 ASP A CA 1
ATOM 659 C C . ASP A 1 87 ? 6.625 -4.199 14.031 1 97.44 87 ASP A C 1
ATOM 661 O O . ASP A 1 87 ? 7.688 -4.047 14.641 1 97.44 87 ASP A O 1
ATOM 665 N N . ALA A 1 88 ? 6.539 -4.789 12.945 1 97.44 88 ALA A N 1
ATOM 666 C CA . ALA A 1 88 ? 7.719 -5.367 12.305 1 97.44 88 ALA A CA 1
ATOM 667 C C . ALA A 1 88 ? 8.75 -4.289 11.977 1 97.44 88 ALA A C 1
ATOM 669 O O . ALA A 1 88 ? 9.953 -4.508 12.125 1 97.44 88 ALA A O 1
ATOM 670 N N . VAL A 1 89 ? 8.305 -3.141 11.516 1 97.62 89 VAL A N 1
ATOM 671 C CA . VAL A 1 89 ? 9.195 -2.074 11.078 1 97.62 89 VAL A CA 1
ATOM 672 C C . VAL A 1 89 ? 9.781 -1.354 12.297 1 97.62 89 VAL A C 1
ATOM 674 O O . VAL A 1 89 ? 10.867 -0.784 12.219 1 97.62 89 VAL A O 1
ATOM 677 N N . ASN A 1 90 ? 9.039 -1.404 13.391 1 95.81 90 ASN A N 1
ATOM 678 C CA . ASN A 1 90 ? 9.5 -0.73 14.594 1 95.81 90 ASN A CA 1
ATOM 679 C C . ASN A 1 90 ? 10.266 -1.68 15.508 1 95.81 90 ASN A C 1
ATOM 681 O O . ASN A 1 90 ? 10.875 -1.248 16.484 1 95.81 90 ASN A O 1
ATOM 685 N N . GLY A 1 91 ? 10.336 -3.049 15.227 1 86.69 91 GLY A N 1
ATOM 686 C CA . GLY A 1 91 ? 11.039 -4.02 16.047 1 86.69 91 GLY A CA 1
ATOM 687 C C . GLY A 1 91 ? 10.258 -4.441 17.281 1 86.69 91 GLY A C 1
ATOM 688 O O . GLY A 1 91 ? 9.391 -3.701 17.75 1 86.69 91 GLY A O 1
ATOM 689 N N . MET B 1 1 ? -12.938 -5.887 -0.356 1 97.25 1 MET B N 1
ATOM 690 C CA . MET B 1 1 ? -12.242 -7.094 -0.801 1 97.25 1 MET B CA 1
ATOM 691 C C . MET B 1 1 ? -11.281 -7.594 0.271 1 97.25 1 MET B C 1
ATOM 693 O O . MET B 1 1 ? -10.523 -6.812 0.845 1 97.25 1 MET B O 1
ATOM 697 N N . ASN B 1 2 ? -11.375 -8.844 0.627 1 98.38 2 ASN B N 1
ATOM 698 C CA . ASN B 1 2 ? -10.453 -9.43 1.592 1 98.38 2 ASN B CA 1
ATOM 699 C C . ASN B 1 2 ? -9.391 -10.289 0.906 1 98.38 2 ASN B C 1
ATOM 701 O O . ASN B 1 2 ? -9.367 -10.383 -0.323 1 98.38 2 ASN B O 1
ATOM 705 N N . LYS B 1 3 ? -8.5 -10.852 1.768 1 98.44 3 LYS B N 1
ATOM 706 C CA . LYS B 1 3 ? -7.371 -11.609 1.236 1 98.44 3 LYS B CA 1
ATOM 707 C C . LYS B 1 3 ? -7.848 -12.758 0.353 1 98.44 3 LYS B C 1
ATOM 709 O O . LYS B 1 3 ? -7.301 -12.984 -0.729 1 98.44 3 LYS B O 1
ATOM 714 N N . THR B 1 4 ? -8.812 -13.469 0.853 1 98.5 4 THR B N 1
ATOM 715 C CA . THR B 1 4 ? -9.32 -14.617 0.11 1 98.5 4 THR B CA 1
ATOM 716 C C . THR B 1 4 ? -9.859 -14.18 -1.251 1 98.5 4 THR B C 1
ATOM 718 O O . THR B 1 4 ? -9.586 -14.828 -2.266 1 98.5 4 THR B O 1
ATOM 721 N N . GLU B 1 5 ? -10.656 -13.156 -1.278 1 98.75 5 GLU B N 1
ATOM 722 C CA . GLU B 1 5 ? -11.195 -12.625 -2.525 1 98.75 5 GLU B CA 1
ATOM 723 C C . GLU B 1 5 ? -10.078 -12.133 -3.445 1 98.75 5 GLU B C 1
ATOM 725 O O . GLU B 1 5 ? -10.133 -12.336 -4.66 1 98.75 5 GLU B O 1
ATOM 730 N N . LEU B 1 6 ? -9.094 -11.445 -2.848 1 98.81 6 LEU B N 1
ATOM 731 C CA . LEU B 1 6 ? -7.965 -10.953 -3.635 1 98.81 6 LEU B CA 1
ATOM 732 C C . LEU B 1 6 ? -7.199 -12.117 -4.266 1 98.81 6 LEU B C 1
ATOM 734 O O . LEU B 1 6 ? -6.824 -12.047 -5.438 1 98.81 6 LEU B O 1
ATOM 738 N N . VAL B 1 7 ? -7.02 -13.141 -3.486 1 98.88 7 VAL B N 1
ATOM 739 C CA . VAL B 1 7 ? -6.32 -14.32 -3.986 1 98.88 7 VAL B CA 1
ATOM 740 C C . VAL B 1 7 ? -7.09 -14.922 -5.164 1 98.88 7 VAL B C 1
ATOM 742 O O . VAL B 1 7 ? -6.492 -15.312 -6.168 1 98.88 7 VAL B O 1
ATOM 745 N N . ALA B 1 8 ? -8.352 -14.977 -5.031 1 98.88 8 ALA B N 1
ATOM 746 C CA . ALA B 1 8 ? -9.188 -15.484 -6.121 1 98.88 8 ALA B CA 1
ATOM 747 C C . ALA B 1 8 ? -9.039 -14.617 -7.371 1 98.88 8 ALA B C 1
ATOM 749 O O . ALA B 1 8 ? -8.938 -15.141 -8.484 1 98.88 8 ALA B O 1
ATOM 750 N N . ASN B 1 9 ? -9.047 -13.344 -7.246 1 98.81 9 ASN B N 1
ATOM 751 C CA . ASN B 1 9 ? -8.867 -12.43 -8.367 1 98.81 9 ASN B CA 1
ATOM 752 C C . ASN B 1 9 ? -7.5 -12.602 -9.016 1 98.81 9 ASN B C 1
ATOM 754 O O . ASN B 1 9 ? -7.387 -12.602 -10.242 1 98.81 9 ASN B O 1
ATOM 758 N N . ILE B 1 10 ? -6.484 -12.688 -8.133 1 98.88 10 ILE B N 1
ATOM 759 C CA . ILE B 1 10 ? -5.133 -12.859 -8.648 1 98.88 10 ILE B CA 1
ATOM 760 C C . ILE B 1 10 ? -5.051 -14.148 -9.461 1 98.88 10 ILE B C 1
ATOM 762 O O . ILE B 1 10 ? -4.473 -14.172 -10.547 1 98.88 10 ILE B O 1
ATOM 766 N N . ALA B 1 11 ? -5.625 -15.203 -8.906 1 98.88 11 ALA B N 1
ATOM 767 C CA . ALA B 1 11 ? -5.625 -16.484 -9.609 1 98.88 11 ALA B CA 1
ATOM 768 C C . ALA B 1 11 ? -6.301 -16.359 -10.977 1 98.88 11 ALA B C 1
ATOM 770 O O . ALA B 1 11 ? -5.746 -16.781 -11.992 1 98.88 11 ALA B O 1
ATOM 771 N N . GLU B 1 12 ? -7.402 -15.781 -11.047 1 98.81 12 GLU B N 1
ATOM 772 C CA . GLU B 1 12 ? -8.18 -15.633 -12.273 1 98.81 12 GLU B CA 1
ATOM 773 C C . GLU B 1 12 ? -7.43 -14.805 -13.312 1 98.81 12 GLU B C 1
ATOM 775 O O . GLU B 1 12 ? -7.289 -15.211 -14.461 1 98.81 12 GLU B O 1
ATOM 780 N N . LYS B 1 13 ? -6.879 -13.727 -12.945 1 98.75 13 LYS B N 1
ATOM 781 C CA . LYS B 1 13 ? -6.285 -12.766 -13.875 1 98.75 13 LYS B CA 1
ATOM 782 C C . LYS B 1 13 ? -4.906 -13.234 -14.336 1 98.75 13 LYS B C 1
ATOM 784 O O . LYS B 1 13 ? -4.465 -12.875 -15.43 1 98.75 13 LYS B O 1
ATOM 789 N N . SER B 1 14 ? -4.293 -13.922 -13.492 1 98.69 14 SER B N 1
ATOM 790 C CA . SER B 1 14 ? -2.938 -14.352 -13.828 1 98.69 14 SER B CA 1
ATOM 791 C C . SER B 1 14 ? -2.938 -15.719 -14.492 1 98.69 14 SER B C 1
ATOM 793 O O . SER B 1 14 ? -1.939 -16.125 -15.094 1 98.69 14 SER B O 1
ATOM 795 N N . GLY B 1 15 ? -3.93 -16.531 -14.25 1 98.62 15 GLY B N 1
ATOM 796 C CA . GLY B 1 15 ? -3.979 -17.906 -14.742 1 98.62 15 GLY B CA 1
ATOM 797 C C . GLY B 1 15 ? -3.301 -18.891 -13.82 1 98.62 15 GLY B C 1
ATOM 798 O O . GLY B 1 15 ? -3.109 -20.062 -14.18 1 98.62 15 GLY B O 1
ATOM 799 N N . LEU B 1 16 ? -2.959 -18.516 -12.695 1 98.81 16 LEU B N 1
ATOM 800 C CA . LEU B 1 16 ? -2.361 -19.406 -11.695 1 98.81 16 LEU B CA 1
ATOM 801 C C . LEU B 1 16 ? -3.439 -20.125 -10.891 1 98.81 16 LEU B C 1
ATOM 803 O O . LEU B 1 16 ? -4.605 -19.719 -10.914 1 98.81 16 LEU B O 1
ATOM 807 N N . THR B 1 17 ? -3.002 -21.188 -10.234 1 98.69 17 THR B N 1
ATOM 808 C CA . THR B 1 17 ? -3.904 -21.797 -9.266 1 98.69 17 THR B CA 1
ATOM 809 C C . THR B 1 17 ? -4.109 -20.891 -8.062 1 98.69 17 THR B C 1
ATOM 811 O O . THR B 1 17 ? -3.293 -20 -7.797 1 98.69 17 THR B O 1
ATOM 814 N N . LYS B 1 18 ? -5.191 -21.078 -7.352 1 98.75 18 LYS B N 1
ATOM 815 C CA . LYS B 1 18 ? -5.43 -20.312 -6.129 1 98.75 18 LYS B CA 1
ATOM 816 C C . LYS B 1 18 ? -4.285 -20.5 -5.137 1 98.75 18 LYS B C 1
ATOM 818 O O . LYS B 1 18 ? -3.898 -19.547 -4.449 1 98.75 18 LYS B O 1
ATOM 823 N N . LYS B 1 19 ? -3.857 -21.703 -5.086 1 98.75 19 LYS B N 1
ATOM 824 C CA . LYS B 1 19 ? -2.744 -22.016 -4.191 1 98.75 19 LYS B CA 1
ATOM 825 C C . LYS B 1 19 ? -1.51 -21.188 -4.551 1 98.75 19 LYS B C 1
ATOM 827 O O . LYS B 1 19 ? -0.871 -20.609 -3.676 1 98.75 19 LYS B O 1
ATOM 832 N N . ASP B 1 20 ? -1.15 -21.172 -5.762 1 98.81 20 ASP B N 1
ATOM 833 C CA . ASP B 1 20 ? 0.021 -20.438 -6.215 1 98.81 20 ASP B CA 1
ATOM 834 C C . ASP B 1 20 ? -0.184 -18.938 -6.055 1 98.81 20 ASP B C 1
ATOM 836 O O . ASP B 1 20 ? 0.755 -18.203 -5.73 1 98.81 20 ASP B O 1
ATOM 840 N N . ALA B 1 21 ? -1.391 -18.469 -6.352 1 98.88 21 ALA B N 1
ATOM 841 C CA . ALA B 1 21 ? -1.72 -17.062 -6.125 1 98.88 21 ALA B CA 1
ATOM 842 C C . ALA B 1 21 ? -1.513 -16.672 -4.66 1 98.88 21 ALA B C 1
ATOM 844 O O . ALA B 1 21 ? -0.991 -15.602 -4.363 1 98.88 21 ALA B O 1
ATOM 845 N N . GLU B 1 22 ? -1.916 -17.578 -3.789 1 98.88 22 GLU B N 1
ATOM 846 C CA . GLU B 1 22 ? -1.748 -17.344 -2.357 1 98.88 22 GLU B CA 1
ATOM 847 C C . GLU B 1 22 ? -0.271 -17.281 -1.977 1 98.88 22 GLU B C 1
ATOM 849 O O . GLU B 1 22 ? 0.141 -16.438 -1.183 1 98.88 22 GLU B O 1
ATOM 854 N N . LYS B 1 23 ? 0.483 -18.188 -2.484 1 98.88 23 LYS B N 1
ATOM 855 C CA . LYS B 1 23 ? 1.921 -18.188 -2.232 1 98.88 23 LYS B CA 1
ATOM 856 C C . LYS B 1 23 ? 2.566 -16.906 -2.73 1 98.88 23 LYS B C 1
ATOM 858 O O . LYS B 1 23 ? 3.426 -16.328 -2.055 1 98.88 23 LYS B O 1
ATOM 863 N N . ALA B 1 24 ? 2.184 -16.5 -3.939 1 98.88 24 ALA B N 1
ATOM 864 C CA . ALA B 1 24 ? 2.748 -15.297 -4.527 1 98.88 24 ALA B CA 1
ATOM 865 C C . ALA B 1 24 ? 2.41 -14.07 -3.689 1 98.88 24 ALA B C 1
ATOM 867 O O . ALA B 1 24 ? 3.271 -13.219 -3.439 1 98.88 24 ALA B O 1
ATOM 868 N N . LEU B 1 25 ? 1.164 -13.93 -3.283 1 98.88 25 LEU B N 1
ATOM 869 C CA . LEU B 1 25 ? 0.741 -12.797 -2.463 1 98.88 25 LEU B CA 1
ATOM 870 C C . LEU B 1 25 ? 1.5 -12.773 -1.141 1 98.88 25 LEU B C 1
ATOM 872 O O . LEU B 1 25 ? 1.954 -11.711 -0.701 1 98.88 25 LEU B O 1
ATOM 876 N N . GLY B 1 26 ? 1.582 -13.906 -0.536 1 98.75 26 GLY B N 1
ATOM 877 C CA . GLY B 1 26 ? 2.363 -13.992 0.688 1 98.75 26 GLY B CA 1
ATOM 878 C C . GLY B 1 26 ? 3.807 -13.562 0.506 1 98.75 26 GLY B C 1
ATOM 879 O O . GLY B 1 26 ? 4.363 -12.859 1.351 1 98.75 26 GLY B O 1
ATOM 880 N N . ALA B 1 27 ? 4.426 -14.039 -0.496 1 98.88 27 ALA B N 1
ATOM 881 C CA . ALA B 1 27 ? 5.805 -13.68 -0.809 1 98.88 27 ALA B CA 1
ATOM 882 C C . ALA B 1 27 ? 5.938 -12.18 -1.056 1 98.88 27 ALA B C 1
ATOM 884 O O . ALA B 1 27 ? 6.953 -11.57 -0.704 1 98.88 27 ALA B O 1
ATOM 885 N N . PHE B 1 28 ? 4.922 -11.578 -1.742 1 98.88 28 PHE B N 1
ATOM 886 C CA . PHE B 1 28 ? 4.883 -10.133 -1.916 1 98.88 28 PHE B CA 1
ATOM 887 C C . PHE B 1 28 ? 4.902 -9.422 -0.567 1 98.88 28 PHE B C 1
ATOM 889 O O . PHE B 1 28 ? 5.715 -8.523 -0.345 1 98.88 28 PHE B O 1
ATOM 896 N N . PHE B 1 29 ? 4.016 -9.883 0.359 1 98.69 29 PHE B N 1
ATOM 897 C CA . PHE B 1 29 ? 3.957 -9.281 1.686 1 98.69 29 PHE B CA 1
ATOM 898 C C . PHE B 1 29 ? 5.305 -9.391 2.391 1 98.69 29 PHE B C 1
ATOM 900 O O . PHE B 1 29 ? 5.816 -8.398 2.91 1 98.69 29 PHE B O 1
ATOM 907 N N . GLU B 1 30 ? 5.844 -10.516 2.377 1 98.62 30 GLU B N 1
ATOM 908 C CA . GLU B 1 30 ? 7.113 -10.766 3.055 1 98.62 30 GLU B CA 1
ATOM 909 C C . GLU B 1 30 ? 8.234 -9.914 2.457 1 98.62 30 GLU B C 1
ATOM 911 O O . GLU B 1 30 ? 9.055 -9.359 3.189 1 98.62 30 GLU B O 1
ATOM 916 N N . SER B 1 31 ? 8.305 -9.859 1.187 1 98.88 31 SER B N 1
ATOM 917 C CA . SER B 1 31 ? 9.359 -9.117 0.498 1 98.88 31 SER B CA 1
ATOM 918 C C . SER B 1 31 ? 9.273 -7.625 0.803 1 98.88 31 SER B C 1
ATOM 920 O O . SER B 1 31 ? 10.281 -6.98 1.079 1 98.88 31 SER B O 1
ATOM 922 N N . VAL B 1 32 ? 8.062 -7.031 0.716 1 98.81 32 VAL B N 1
ATOM 923 C CA . VAL B 1 32 ? 7.871 -5.617 1.014 1 98.81 32 VAL B CA 1
ATOM 924 C C . VAL B 1 32 ? 8.203 -5.348 2.479 1 98.81 32 VAL B C 1
ATOM 926 O O . VAL B 1 32 ? 8.906 -4.379 2.795 1 98.81 32 VAL B O 1
ATOM 929 N N . GLN B 1 33 ? 7.699 -6.223 3.365 1 98.62 33 GLN B N 1
ATOM 930 C CA . GLN B 1 33 ? 7.977 -6.074 4.789 1 98.62 33 GLN B CA 1
ATOM 931 C C . GLN B 1 33 ? 9.484 -6.062 5.059 1 98.62 33 GLN B C 1
ATOM 933 O O . GLN B 1 33 ? 9.984 -5.199 5.781 1 98.62 33 GLN B O 1
ATOM 938 N N . GLN B 1 34 ? 10.188 -7.016 4.516 1 98.56 34 GLN B N 1
ATOM 939 C CA . GLN B 1 34 ? 11.625 -7.117 4.73 1 98.56 34 GLN B CA 1
ATOM 940 C C . GLN B 1 34 ? 12.352 -5.871 4.227 1 98.56 34 GLN B C 1
ATOM 942 O O . GLN B 1 34 ? 13.266 -5.371 4.879 1 98.56 34 GLN B O 1
ATOM 947 N N . ALA B 1 35 ? 11.992 -5.422 3.035 1 98.75 35 ALA B N 1
ATOM 948 C CA . ALA B 1 35 ? 12.586 -4.211 2.486 1 98.75 35 ALA B CA 1
ATOM 949 C C . ALA B 1 35 ? 12.383 -3.021 3.422 1 98.75 35 ALA B C 1
ATOM 951 O O . ALA B 1 35 ? 13.32 -2.273 3.701 1 98.75 35 ALA B O 1
ATOM 952 N N . LEU B 1 36 ? 11.211 -2.844 3.945 1 98.69 36 LEU B N 1
ATOM 953 C CA . LEU B 1 36 ? 10.883 -1.715 4.812 1 98.69 36 LEU B CA 1
ATOM 954 C C . LEU B 1 36 ? 11.609 -1.826 6.148 1 98.69 36 LEU B C 1
ATOM 956 O O . LEU B 1 36 ? 12.055 -0.819 6.703 1 98.69 36 LEU B O 1
ATOM 960 N N . ILE B 1 37 ? 11.727 -3.051 6.68 1 98.06 37 ILE B N 1
ATOM 961 C CA . ILE B 1 37 ? 12.484 -3.283 7.906 1 98.06 37 ILE B CA 1
ATOM 962 C C . ILE B 1 37 ? 13.914 -2.795 7.727 1 98.06 37 ILE B C 1
ATOM 964 O O . ILE B 1 37 ? 14.5 -2.209 8.648 1 98.06 37 ILE B O 1
ATOM 968 N N . GLU B 1 38 ? 14.406 -3.002 6.543 1 97.44 38 GLU B N 1
ATOM 969 C CA . GLU B 1 38 ? 15.789 -2.646 6.242 1 97.44 38 GLU B CA 1
ATOM 970 C C . GLU B 1 38 ? 15.914 -1.174 5.863 1 97.44 38 GLU B C 1
ATOM 972 O O . GLU B 1 38 ? 17.016 -0.691 5.57 1 97.44 38 GLU B O 1
ATOM 977 N N . GLY B 1 39 ? 14.812 -0.482 5.781 1 96.44 39 GLY B N 1
ATOM 978 C CA . GLY B 1 39 ? 14.812 0.939 5.469 1 96.44 39 GLY B CA 1
ATOM 979 C C . GLY B 1 39 ? 14.836 1.226 3.98 1 96.44 39 GLY B C 1
ATOM 980 O O . GLY B 1 39 ? 15.078 2.359 3.564 1 96.44 39 GLY B O 1
ATOM 981 N N . ASP B 1 40 ? 14.641 0.164 3.209 1 97.81 40 ASP B N 1
ATOM 982 C CA . ASP B 1 40 ? 14.617 0.32 1.759 1 97.81 40 ASP B CA 1
ATOM 983 C C . ASP B 1 40 ? 13.227 0.699 1.263 1 97.81 40 ASP B C 1
ATOM 985 O O . ASP B 1 40 ? 12.227 0.324 1.872 1 97.81 40 ASP B O 1
ATOM 989 N N . ARG B 1 41 ? 13.227 1.411 0.132 1 98.5 41 ARG B N 1
ATOM 990 C CA . ARG B 1 41 ? 11.969 1.706 -0.55 1 98.5 41 ARG B CA 1
ATOM 991 C C . ARG B 1 41 ? 11.672 0.66 -1.618 1 98.5 41 ARG B C 1
ATOM 993 O O . ARG B 1 41 ? 12.586 0.061 -2.186 1 98.5 41 AR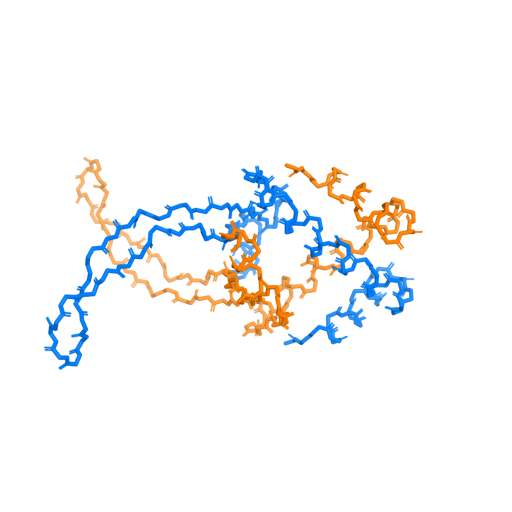G B O 1
ATOM 1000 N N . VAL B 1 42 ? 10.391 0.414 -1.814 1 98.88 42 VAL B N 1
ATOM 1001 C CA . VAL B 1 42 ? 9.922 -0.439 -2.9 1 98.88 42 VAL B CA 1
ATOM 1002 C C . VAL B 1 42 ? 9.141 0.397 -3.912 1 98.88 42 VAL B C 1
ATOM 1004 O O . VAL B 1 42 ? 8.008 0.805 -3.648 1 98.88 42 VAL B O 1
ATOM 1007 N N . GLN B 1 43 ? 9.75 0.636 -5.016 1 98.75 43 GLN B N 1
ATOM 1008 C CA . GLN B 1 43 ? 9.148 1.498 -6.027 1 98.75 43 GLN B CA 1
ATOM 1009 C C . GLN B 1 43 ? 8.57 0.676 -7.176 1 98.75 43 GLN B C 1
ATOM 1011 O O . GLN B 1 43 ? 9.312 0.002 -7.895 1 98.75 43 GLN B O 1
ATOM 1016 N N . LEU B 1 44 ? 7.328 0.748 -7.324 1 98.5 44 LEU B N 1
ATOM 1017 C CA . LEU B 1 44 ? 6.594 0.076 -8.391 1 98.5 44 LEU B CA 1
ATOM 1018 C C . LEU B 1 44 ? 5.973 1.09 -9.344 1 98.5 44 LEU B C 1
ATOM 1020 O O . LEU B 1 44 ? 4.859 1.571 -9.109 1 98.5 44 LEU B O 1
ATOM 1024 N N . ILE B 1 45 ? 6.648 1.304 -10.391 1 96.25 45 ILE B N 1
ATOM 1025 C CA . ILE B 1 45 ? 6.27 2.361 -11.32 1 96.25 45 ILE B CA 1
ATOM 1026 C C . ILE B 1 45 ? 4.848 2.127 -11.82 1 96.25 45 ILE B C 1
ATOM 1028 O O . ILE B 1 45 ? 4.504 1.017 -12.234 1 96.25 45 ILE B O 1
ATOM 1032 N N . GLY B 1 46 ? 4.078 3.211 -11.812 1 95.75 46 GLY B N 1
ATOM 1033 C CA . GLY B 1 46 ? 2.691 3.141 -12.242 1 95.75 46 GLY B CA 1
ATOM 1034 C C . GLY B 1 46 ? 1.733 2.791 -11.125 1 95.75 46 GLY B C 1
ATOM 1035 O O . GLY B 1 46 ? 0.529 3.033 -11.227 1 95.75 46 GLY B O 1
ATOM 1036 N N . PHE B 1 47 ? 2.209 2.113 -10.125 1 98.12 47 PHE B N 1
ATOM 1037 C CA . PHE B 1 47 ? 1.362 1.669 -9.023 1 98.12 47 PHE B CA 1
ATOM 1038 C C . PHE B 1 47 ? 1.618 2.502 -7.777 1 98.12 47 PHE B C 1
ATOM 1040 O O . PHE B 1 47 ? 0.702 3.133 -7.246 1 98.12 47 PHE B O 1
ATOM 1047 N N . GLY B 1 48 ? 2.914 2.529 -7.395 1 98.62 48 GLY B N 1
ATOM 1048 C CA . GLY B 1 48 ? 3.229 3.344 -6.23 1 98.62 48 GLY B CA 1
ATOM 1049 C C . GLY B 1 48 ? 4.52 2.936 -5.547 1 98.62 48 GLY B C 1
ATOM 1050 O O . GLY B 1 48 ? 5.289 2.139 -6.086 1 98.62 48 GLY B O 1
ATOM 1051 N N . THR B 1 49 ? 4.773 3.572 -4.375 1 98.88 49 THR B N 1
ATOM 1052 C CA . THR B 1 49 ? 6.008 3.354 -3.627 1 98.88 49 THR B CA 1
ATOM 1053 C C . THR B 1 49 ? 5.707 3.061 -2.16 1 98.88 49 THR B C 1
ATOM 1055 O O . THR B 1 49 ? 4.93 3.779 -1.526 1 98.88 49 THR B O 1
ATOM 1058 N N . PHE B 1 50 ? 6.258 1.984 -1.658 1 98.88 50 PHE B N 1
ATOM 1059 C CA . PHE B 1 50 ? 6.289 1.738 -0.221 1 98.88 50 PHE B CA 1
ATOM 1060 C C . PHE B 1 50 ? 7.578 2.275 0.393 1 98.88 50 PHE B C 1
ATOM 1062 O O . PHE B 1 50 ? 8.664 2.09 -0.165 1 98.88 50 PHE B O 1
ATOM 1069 N N . GLU B 1 51 ? 7.461 2.912 1.467 1 98.75 51 GLU B N 1
ATOM 1070 C CA . GLU B 1 51 ? 8.641 3.404 2.18 1 98.75 51 GLU B CA 1
ATOM 1071 C C . GLU B 1 51 ? 8.336 3.607 3.662 1 98.75 51 GLU B C 1
ATOM 1073 O O . GLU B 1 51 ? 7.195 3.443 4.098 1 98.75 51 GLU B O 1
ATOM 1078 N N . VAL B 1 52 ? 9.391 3.871 4.441 1 98.56 52 VAL B N 1
ATOM 1079 C CA . VAL B 1 52 ? 9.234 4.121 5.871 1 98.56 52 VAL B CA 1
ATOM 1080 C C . VAL B 1 52 ? 9.383 5.613 6.156 1 98.56 52 VAL B C 1
ATOM 1082 O O . VAL B 1 52 ? 10.32 6.254 5.672 1 98.56 52 VAL B O 1
ATOM 1085 N N . LYS B 1 53 ? 8.422 6.141 6.809 1 97.94 53 LYS B N 1
ATOM 1086 C CA . LYS B 1 53 ? 8.523 7.508 7.312 1 97.94 53 LYS B CA 1
ATOM 1087 C C . LYS B 1 53 ? 8.82 7.516 8.812 1 97.94 53 LYS B C 1
ATOM 1089 O O . LYS B 1 53 ? 8.141 6.844 9.586 1 97.94 53 LYS B O 1
ATOM 1094 N N . GLU B 1 54 ? 9.805 8.25 9.164 1 96.75 54 GLU B N 1
ATOM 1095 C CA . GLU B 1 54 ? 10.164 8.344 10.57 1 96.75 54 GLU B CA 1
ATOM 1096 C C . GLU B 1 54 ? 9.508 9.555 11.234 1 96.75 54 GLU B C 1
ATOM 1098 O O . GLU B 1 54 ? 9.438 10.625 10.633 1 96.75 54 GLU B O 1
ATOM 1103 N N . ARG B 1 55 ? 9.023 9.25 12.344 1 95.31 55 ARG B N 1
ATOM 1104 C CA . ARG B 1 55 ? 8.469 10.32 13.164 1 95.31 55 ARG B CA 1
ATOM 1105 C C . ARG B 1 55 ? 9.234 10.461 14.477 1 95.31 55 ARG B C 1
ATOM 1107 O O . ARG B 1 55 ? 9.562 9.461 15.117 1 95.31 55 ARG B O 1
ATOM 1114 N N . ALA B 1 56 ? 9.586 11.656 14.836 1 96.19 56 ALA B N 1
ATOM 1115 C CA . ALA B 1 56 ? 10.336 11.914 16.062 1 96.19 56 ALA B CA 1
ATOM 1116 C C . ALA B 1 56 ? 9.445 11.789 17.281 1 96.19 56 ALA B C 1
ATOM 1118 O O . ALA B 1 56 ? 8.227 11.969 17.203 1 96.19 56 ALA B O 1
ATOM 1119 N N . ALA B 1 57 ? 10.164 11.438 18.391 1 96.44 57 ALA B N 1
ATOM 1120 C CA . ALA B 1 57 ? 9.445 11.469 19.656 1 96.44 57 ALA B CA 1
ATOM 1121 C C . ALA B 1 57 ? 8.898 12.867 19.938 1 96.44 57 ALA B C 1
ATOM 1123 O O . ALA B 1 57 ? 9.523 13.867 19.578 1 96.44 57 ALA B O 1
ATOM 1124 N N . ARG B 1 58 ? 7.742 12.875 20.531 1 96 58 ARG B N 1
ATOM 1125 C CA . ARG B 1 58 ? 7.141 14.164 20.859 1 96 58 ARG B CA 1
ATOM 1126 C C . ARG B 1 58 ? 6.266 14.07 22.094 1 96 58 ARG B C 1
ATOM 1128 O O . ARG B 1 58 ? 6.02 12.969 22.609 1 96 58 ARG B O 1
ATOM 1135 N N . LYS B 1 59 ? 5.996 15.297 22.625 1 94.5 59 LYS B N 1
ATOM 1136 C CA . LYS B 1 59 ? 5.062 15.336 23.75 1 94.5 59 LYS B CA 1
ATOM 1137 C C . LYS B 1 59 ? 3.654 15.695 23.281 1 94.5 59 LYS B C 1
ATOM 1139 O O . LYS B 1 59 ? 3.488 16.5 22.359 1 94.5 59 LYS B O 1
ATOM 1144 N N . GLY B 1 60 ? 2.73 14.859 23.812 1 93.06 60 GLY B N 1
ATOM 1145 C CA . GLY B 1 60 ? 1.333 15.195 23.578 1 93.06 60 GLY B CA 1
ATOM 1146 C C . GLY B 1 60 ? 0.542 15.336 24.875 1 93.06 60 GLY B C 1
ATOM 1147 O O . GLY B 1 60 ? 1.121 15.414 25.953 1 93.06 60 GLY B O 1
ATOM 1148 N N . ARG B 1 61 ? -0.707 15.727 24.625 1 94.69 61 ARG B N 1
ATOM 1149 C CA . ARG B 1 61 ? -1.58 15.828 25.797 1 94.69 61 ARG B CA 1
ATOM 1150 C C . ARG B 1 61 ? -2.779 14.898 25.672 1 94.69 61 ARG B C 1
ATOM 1152 O O . ARG B 1 61 ? -3.273 14.664 24.562 1 94.69 61 ARG B O 1
ATOM 1159 N N . ASN B 1 62 ? -3.182 14.102 26.719 1 92.88 62 ASN B N 1
ATOM 1160 C CA . ASN B 1 62 ? -4.426 13.344 26.75 1 92.88 62 ASN B CA 1
ATOM 1161 C C . ASN B 1 62 ? -5.641 14.242 26.562 1 92.88 62 ASN B C 1
ATOM 1163 O O . ASN B 1 62 ? -5.855 15.188 27.312 1 92.88 62 ASN B O 1
ATOM 1167 N N . PRO B 1 63 ? -6.371 13.938 25.516 1 91.75 63 PRO B N 1
ATOM 1168 C CA . PRO B 1 63 ? -7.496 14.82 25.219 1 91.75 63 PRO B CA 1
ATOM 1169 C C . PRO B 1 63 ? -8.508 14.898 26.359 1 91.75 63 PRO B C 1
ATOM 1171 O O . PRO B 1 63 ? -9.172 15.93 26.531 1 91.75 63 PRO B O 1
ATOM 1174 N N . GLN B 1 64 ? -8.594 13.891 27.094 1 93.62 64 GLN B N 1
ATOM 1175 C CA . GLN B 1 64 ? -9.586 13.82 28.156 1 93.62 64 GLN B CA 1
ATOM 1176 C C . GLN B 1 64 ? -9.055 14.43 29.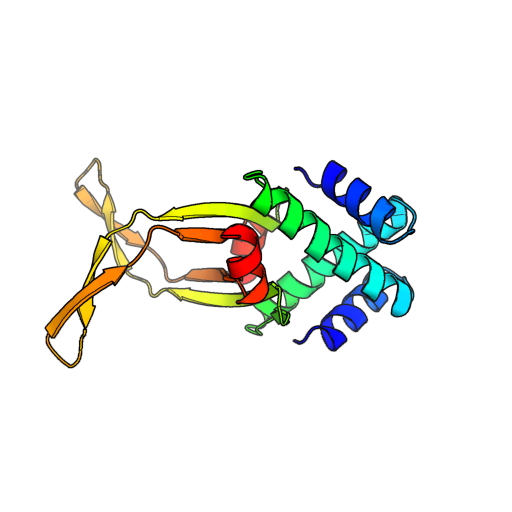453 1 93.62 64 GLN B C 1
ATOM 1178 O O . GLN B 1 64 ? -9.773 15.164 30.141 1 93.62 64 GLN B O 1
ATOM 1183 N N . THR B 1 65 ? -7.84 14.234 29.875 1 94.12 65 THR B N 1
ATOM 1184 C CA . THR B 1 65 ? -7.344 14.594 31.203 1 94.12 65 THR B CA 1
ATOM 1185 C C . THR B 1 65 ? -6.414 15.797 31.125 1 94.12 65 THR B C 1
ATOM 1187 O O . THR B 1 65 ? -6.109 16.422 32.156 1 94.12 65 THR B O 1
ATOM 1190 N N . GLY B 1 66 ? -5.867 16.078 29.984 1 93.31 66 GLY B N 1
ATOM 1191 C CA . GLY B 1 66 ? -4.93 17.172 29.797 1 93.31 66 GLY B CA 1
ATOM 1192 C C . GLY B 1 66 ? -3.514 16.828 30.219 1 93.31 66 GLY B C 1
ATOM 1193 O O . GLY B 1 66 ? -2.596 17.625 30.047 1 93.31 66 GLY B O 1
ATOM 1194 N N . LYS B 1 67 ? -3.305 15.711 30.875 1 94.44 67 LYS B N 1
ATOM 1195 C CA . LYS B 1 67 ? -1.979 15.297 31.312 1 94.44 67 LYS B CA 1
ATOM 1196 C C . LYS B 1 67 ? -1.047 15.055 30.141 1 94.44 67 LYS B C 1
ATOM 1198 O O . LYS B 1 67 ? -1.48 14.578 29.078 1 94.44 67 LYS B O 1
ATOM 1203 N N . GLU B 1 68 ? 0.208 15.367 30.297 1 94.62 68 GLU B N 1
ATOM 1204 C CA . GLU B 1 68 ? 1.223 15.18 29.266 1 94.62 68 GLU B CA 1
ATOM 1205 C C . GLU B 1 68 ? 1.544 13.695 29.062 1 94.62 68 GLU B C 1
ATOM 1207 O O . GLU B 1 68 ? 1.65 12.945 30.047 1 94.62 68 GLU B O 1
ATOM 1212 N N . ILE B 1 69 ? 1.522 13.273 27.859 1 94.12 69 ILE B N 1
ATOM 1213 C CA . ILE B 1 69 ? 1.931 11.922 27.5 1 94.12 69 ILE B CA 1
ATOM 1214 C C . ILE B 1 69 ? 3.109 11.984 26.531 1 94.12 69 ILE B C 1
ATOM 1216 O O . ILE B 1 69 ? 3.193 12.898 25.703 1 94.12 69 ILE B O 1
ATOM 1220 N N . GLU B 1 70 ? 4.035 11.062 26.703 1 94.44 70 GLU B N 1
ATOM 1221 C CA . GLU B 1 70 ? 5.168 10.922 25.797 1 94.44 70 GLU B CA 1
ATOM 1222 C C . GLU B 1 70 ? 4.844 9.969 24.656 1 94.44 70 GLU B C 1
ATOM 1224 O O . GLU B 1 70 ? 4.445 8.828 24.875 1 94.44 70 GLU B O 1
ATOM 1229 N N . ILE B 1 71 ? 4.938 10.484 23.438 1 93.5 71 ILE B N 1
ATOM 1230 C CA . ILE B 1 71 ? 4.785 9.656 22.234 1 93.5 71 ILE B CA 1
ATOM 1231 C C . ILE B 1 71 ? 6.16 9.305 21.672 1 93.5 71 ILE B C 1
ATOM 1233 O O . ILE B 1 71 ? 6.895 10.188 21.219 1 93.5 71 ILE B O 1
ATOM 1237 N N . PRO B 1 72 ? 6.484 8.078 21.75 1 94.31 72 PRO B N 1
ATOM 1238 C CA . PRO B 1 72 ? 7.828 7.691 21.312 1 94.31 72 PRO B CA 1
ATOM 1239 C C . PRO B 1 72 ? 8.047 7.887 19.812 1 94.31 72 PRO B C 1
ATOM 1241 O O . PRO B 1 72 ? 7.078 7.977 19.047 1 94.31 72 PRO B O 1
ATOM 1244 N N . ALA B 1 73 ? 9.367 8.07 19.453 1 96.25 73 ALA B N 1
ATOM 1245 C CA . ALA B 1 73 ? 9.703 8.023 18.047 1 96.25 73 ALA B CA 1
ATOM 1246 C C . ALA B 1 73 ? 9.203 6.734 17.391 1 96.25 73 ALA B C 1
ATOM 1248 O O . ALA B 1 73 ? 9.094 5.703 18.062 1 96.25 73 ALA B O 1
ATOM 1249 N N . ALA B 1 74 ? 8.758 6.855 16.125 1 96.25 74 ALA B N 1
ATOM 1250 C CA . ALA B 1 74 ? 8.234 5.668 15.453 1 96.25 74 ALA B CA 1
ATOM 1251 C C . ALA B 1 74 ? 8.609 5.672 13.977 1 96.25 74 ALA B C 1
ATOM 1253 O O . ALA B 1 74 ? 8.875 6.73 13.398 1 96.25 74 ALA B O 1
ATOM 1254 N N . LYS B 1 75 ? 8.789 4.516 13.445 1 97.06 75 LYS B N 1
ATOM 1255 C CA . LYS B 1 75 ? 8.867 4.27 12.008 1 97.06 75 LYS B CA 1
ATOM 1256 C C . LYS B 1 75 ? 7.527 3.807 11.453 1 97.06 75 LYS B C 1
ATOM 1258 O O . LYS B 1 75 ? 6.945 2.84 11.945 1 97.06 75 LYS B O 1
ATOM 1263 N N . ASN B 1 76 ? 7.078 4.531 10.461 1 97.38 76 ASN B N 1
ATOM 1264 C CA . ASN B 1 76 ? 5.781 4.188 9.891 1 97.38 76 ASN B CA 1
ATOM 1265 C C . ASN B 1 76 ? 5.91 3.721 8.445 1 97.38 76 ASN B C 1
ATOM 1267 O O . ASN B 1 76 ? 6.398 4.461 7.59 1 97.38 76 ASN B O 1
ATOM 1271 N N . PRO B 1 77 ? 5.492 2.51 8.141 1 98.62 77 PRO B N 1
ATOM 1272 C CA . PRO B 1 77 ? 5.367 2.127 6.73 1 98.62 77 PRO B CA 1
ATOM 1273 C C . PRO B 1 77 ? 4.27 2.902 6.004 1 98.62 77 PRO B C 1
ATOM 1275 O O . PRO B 1 77 ? 3.133 2.965 6.48 1 98.62 77 PRO B O 1
ATOM 1278 N N . VAL B 1 78 ? 4.574 3.482 4.863 1 98.31 78 VAL B N 1
ATOM 1279 C CA . VAL B 1 78 ? 3.596 4.254 4.105 1 98.31 78 VAL B CA 1
ATOM 1280 C C . VAL B 1 78 ? 3.635 3.834 2.637 1 98.31 78 VAL B C 1
ATOM 1282 O O . VAL B 1 78 ? 4.574 3.164 2.201 1 98.31 78 VAL B O 1
ATOM 1285 N N . PHE B 1 79 ? 2.59 4.152 1.939 1 98.75 79 PHE B N 1
ATOM 1286 C CA . PHE B 1 79 ? 2.465 3.951 0.5 1 98.75 79 PHE B CA 1
ATOM 1287 C C . PHE B 1 79 ? 2.107 5.258 -0.201 1 98.75 79 PHE B C 1
ATOM 1289 O O . PHE B 1 79 ? 1.156 5.938 0.19 1 98.75 79 PHE B O 1
ATOM 1296 N N . LYS B 1 80 ? 2.914 5.59 -1.178 1 98.19 80 LYS B N 1
ATOM 1297 C CA . LYS B 1 80 ? 2.629 6.723 -2.055 1 98.19 80 LYS B CA 1
ATOM 1298 C C . LYS B 1 80 ? 2.139 6.254 -3.42 1 98.19 80 LYS B C 1
ATOM 1300 O O . LYS B 1 80 ? 2.9 5.664 -4.191 1 98.19 80 LYS B O 1
ATOM 1305 N N . ALA B 1 81 ? 0.904 6.594 -3.727 1 98.5 81 ALA B N 1
ATOM 1306 C CA . ALA B 1 81 ? 0.323 6.137 -4.984 1 98.5 81 ALA B CA 1
ATOM 1307 C C . ALA B 1 81 ? 1.037 6.766 -6.18 1 98.5 81 ALA B C 1
ATOM 1309 O O . ALA B 1 81 ? 1.369 7.953 -6.16 1 98.5 81 ALA B O 1
ATOM 1310 N N . GLY B 1 82 ? 1.244 5.961 -7.188 1 97.94 82 GLY B N 1
ATOM 1311 C CA . GLY B 1 82 ? 1.814 6.465 -8.43 1 97.94 82 GLY B CA 1
ATOM 1312 C C . GLY B 1 82 ? 0.818 7.23 -9.273 1 97.94 82 GLY B C 1
ATOM 1313 O O . GLY B 1 82 ? -0.391 7.152 -9.039 1 97.94 82 GLY B O 1
ATOM 1314 N N . LYS B 1 83 ? 1.344 7.91 -10.227 1 96.75 83 LYS B N 1
ATOM 1315 C CA . LYS B 1 83 ? 0.514 8.766 -11.07 1 96.75 83 LYS B CA 1
ATOM 1316 C C . LYS B 1 83 ? -0.568 7.957 -11.781 1 96.75 83 LYS B C 1
ATOM 1318 O O . LYS B 1 83 ? -1.719 8.391 -11.867 1 96.75 83 LYS B O 1
ATOM 1323 N N . ALA B 1 84 ? -0.197 6.895 -12.352 1 97.56 84 ALA B N 1
ATOM 1324 C CA . ALA B 1 84 ? -1.134 6.082 -13.117 1 97.56 84 ALA B CA 1
ATOM 1325 C C . ALA B 1 84 ? -2.283 5.59 -12.242 1 97.56 84 ALA B C 1
ATOM 1327 O O . ALA B 1 84 ? -3.439 5.586 -12.672 1 97.56 84 ALA B O 1
ATOM 1328 N N . LEU B 1 85 ? -1.971 5.141 -11.062 1 98.19 85 LEU B N 1
ATOM 1329 C CA . LEU B 1 85 ? -3.004 4.68 -10.141 1 98.19 85 LEU B CA 1
ATOM 1330 C C . LEU B 1 85 ? -3.916 5.828 -9.727 1 98.19 85 LEU B C 1
ATOM 1332 O O . LEU B 1 85 ? -5.141 5.676 -9.688 1 98.19 85 LEU B O 1
ATOM 1336 N N . LYS B 1 86 ? -3.32 6.961 -9.391 1 97.44 86 LYS B N 1
ATOM 1337 C CA . LYS B 1 86 ? -4.102 8.148 -9.047 1 97.44 86 LYS B CA 1
ATOM 1338 C C . LYS B 1 86 ? -5.035 8.539 -10.195 1 97.44 86 LYS B C 1
ATOM 1340 O O . LYS B 1 86 ? -6.211 8.836 -9.969 1 97.44 86 LYS B O 1
ATOM 1345 N N . ASP B 1 87 ? -4.508 8.531 -11.406 1 97.44 87 ASP B N 1
ATOM 1346 C CA . ASP B 1 87 ? -5.316 8.875 -12.578 1 97.44 87 ASP B CA 1
ATOM 1347 C C . ASP B 1 87 ? -6.465 7.883 -12.758 1 97.44 87 ASP B C 1
ATOM 1349 O O . ASP B 1 87 ? -7.582 8.273 -13.086 1 97.44 87 ASP B O 1
ATOM 1353 N N . ALA B 1 88 ? -6.191 6.691 -12.555 1 97.44 88 ALA B N 1
ATOM 1354 C CA . ALA B 1 88 ? -7.199 5.648 -12.727 1 97.44 88 ALA B CA 1
ATOM 1355 C C . ALA B 1 88 ? -8.367 5.844 -11.766 1 97.44 88 ALA B C 1
ATOM 1357 O O . ALA B 1 88 ? -9.523 5.637 -12.133 1 97.44 88 ALA B O 1
ATOM 1358 N N . VAL B 1 89 ? -8.086 6.219 -10.539 1 97.62 89 VAL B N 1
ATOM 1359 C CA . VAL B 1 89 ? -9.109 6.34 -9.508 1 97.62 89 VAL B CA 1
ATOM 1360 C C . VAL B 1 89 ? -9.898 7.633 -9.711 1 97.62 89 VAL B C 1
ATOM 1362 O O . VAL B 1 89 ? -11.055 7.73 -9.305 1 97.62 89 VAL B O 1
ATOM 1365 N N . ASN B 1 90 ? -9.242 8.594 -10.336 1 95.69 90 ASN B N 1
ATOM 1366 C CA . ASN B 1 90 ? -9.906 9.875 -10.562 1 95.69 90 ASN B CA 1
ATOM 1367 C C . ASN B 1 90 ? -10.578 9.93 -11.93 1 95.69 90 ASN B C 1
ATOM 1369 O O . ASN B 1 90 ? -11.305 10.875 -12.227 1 95.69 90 ASN B O 1
ATOM 1373 N N . GLY B 1 91 ? -10.406 8.891 -12.852 1 86 91 GLY B N 1
ATOM 1374 C CA . GLY B 1 91 ? -11.016 8.867 -14.172 1 86 91 GLY B CA 1
ATOM 1375 C C . GLY B 1 91 ? -10.266 9.719 -15.188 1 86 91 GLY B C 1
ATOM 1376 O O . GLY B 1 91 ? -9.555 10.656 -14.812 1 86 91 GLY B O 1
#

Foldseek 3Di:
DDPLVVLVVQCVVVVHDSVVSNVVVVVVVVVCVVCQVVQHKDQDALFWIKGKDKDAKDWDADPVPRDIDTDHIDIDIDIGGHPNVVVVVVD/DDPLVVLVVQCVVVVHDSVVSNVVVVVVVVVCVVCQVVQHKDQDALFWIKGKDKDAKDWDADPVPRDIDTDHIDIDIDIGGHPNVVVVVVD

Nearest PDB structures (foldseek):
  4qju-assembly1_B  TM=9.369E-01  e=1.333E-12  Staphylococcus aureus subsp. aureus Mu50
  5lvt-assembly2_B  TM=9.110E-01  e=2.690E-12  Lactococcus lactis subsp. lactis Il1403
  6o8q-assembly1_J  TM=8.326E-01  e=1.326E-11  Escherichia coli K-12
  1p78-assembly1_B  TM=9.343E-01  e=1.162E-10  Anabaena sp.
  4dky-assembly2_B  TM=9.285E-01  e=2.825E-09  Mycobacterium tuberculosis H37Ra

Sequence (182 aa):
MNKTELVANIAEKSGLTKKDAEKALGAFFESVQQALIEGDRVQLIGFGTFEVKERAARKGRNPQTGKEIEIPAAKNPVFKAGKALKDAVNGMNKTELVANIAEKSGLTKKDAEKALGAFFESVQQALIEGDRVQLIGFGTFEVKERAARKGRNPQTGKEIEIPAAKNPVFKAGKALKDAVNG